Protein AF-A0A538Q0G3-F1 (afdb_monomer_lite)

Structure (mmCIF, N/CA/C/O backbone):
data_AF-A0A538Q0G3-F1
#
_entry.id   AF-A0A538Q0G3-F1
#
loop_
_atom_site.group_PDB
_atom_site.id
_atom_site.type_symbol
_atom_site.label_atom_id
_atom_site.label_alt_id
_atom_site.label_comp_id
_atom_site.label_asym_id
_atom_site.label_entity_id
_atom_site.label_seq_id
_atom_site.pdbx_PDB_ins_code
_atom_site.Cartn_x
_atom_site.Cartn_y
_atom_site.Cartn_z
_atom_site.occupancy
_atom_site.B_iso_or_equiv
_atom_site.auth_seq_id
_atom_site.auth_comp_id
_atom_site.auth_asym_id
_atom_site.auth_atom_id
_atom_site.pdbx_PDB_model_num
ATOM 1 N N . MET A 1 1 ? 1.633 -30.350 -18.604 1.00 46.59 1 MET A N 1
ATOM 2 C CA . MET A 1 1 ? 1.346 -29.707 -19.907 1.00 46.59 1 MET A CA 1
ATOM 3 C C . MET A 1 1 ? 1.277 -28.195 -19.711 1.00 46.59 1 MET A C 1
ATOM 5 O O . MET A 1 1 ? 0.205 -27.619 -19.780 1.00 46.59 1 MET A O 1
ATOM 9 N N . ALA A 1 2 ? 2.415 -27.565 -19.409 1.00 52.12 2 ALA A N 1
ATOM 10 C CA . ALA A 1 2 ? 2.520 -26.125 -19.145 1.00 52.12 2 ALA A CA 1
ATOM 11 C C . ALA A 1 2 ? 3.399 -25.405 -20.191 1.00 52.12 2 ALA A C 1
ATOM 13 O O . ALA A 1 2 ? 3.936 -24.345 -19.914 1.00 52.12 2 ALA A O 1
ATOM 14 N N . ASP A 1 3 ? 3.596 -25.982 -21.381 1.00 63.41 3 ASP A N 1
ATOM 15 C CA . ASP A 1 3 ? 4.827 -25.699 -22.139 1.00 63.41 3 ASP A CA 1
ATOM 16 C C . ASP A 1 3 ? 4.673 -24.821 -23.388 1.00 63.41 3 ASP A C 1
ATOM 18 O O . ASP A 1 3 ? 5.642 -24.201 -23.807 1.00 63.41 3 ASP A O 1
ATOM 22 N N . PHE A 1 4 ? 3.489 -24.723 -24.003 1.00 71.06 4 PHE A N 1
ATOM 23 C CA . PHE A 1 4 ? 3.366 -24.010 -25.287 1.00 71.06 4 PHE A CA 1
ATOM 24 C C . PHE A 1 4 ? 2.823 -22.587 -25.141 1.00 71.06 4 PHE A C 1
ATOM 26 O O . PHE A 1 4 ? 3.387 -21.648 -25.698 1.00 71.06 4 PHE A O 1
ATOM 33 N N . THR A 1 5 ? 1.769 -22.405 -24.343 1.00 69.81 5 THR A N 1
ATOM 34 C CA . THR A 1 5 ? 1.175 -21.083 -24.090 1.00 69.81 5 THR A CA 1
ATOM 35 C C . THR A 1 5 ? 2.155 -20.162 -23.364 1.00 69.81 5 THR A C 1
ATOM 37 O O . THR A 1 5 ? 2.348 -19.025 -23.781 1.00 69.81 5 THR A O 1
ATOM 40 N N . ASP A 1 6 ? 2.865 -20.682 -22.360 1.00 72.00 6 ASP A N 1
ATOM 41 C CA . ASP A 1 6 ? 3.880 -19.934 -21.609 1.00 72.00 6 ASP A CA 1
ATOM 42 C C . ASP A 1 6 ? 5.093 -19.576 -22.501 1.00 72.00 6 ASP A C 1
ATOM 44 O O . ASP A 1 6 ? 5.616 -18.463 -22.455 1.00 72.00 6 ASP A O 1
ATOM 48 N N . LEU A 1 7 ? 5.500 -20.461 -23.422 1.00 72.06 7 LEU A N 1
ATOM 49 C CA . LEU A 1 7 ? 6.545 -20.152 -24.408 1.00 72.06 7 LEU A CA 1
ATOM 50 C C . LEU A 1 7 ? 6.114 -19.032 -25.372 1.00 72.06 7 LEU A C 1
ATOM 52 O O . LEU A 1 7 ? 6.903 -18.128 -25.651 1.00 72.06 7 LEU A O 1
ATOM 56 N N . ILE A 1 8 ? 4.869 -19.074 -25.856 1.00 75.06 8 ILE A N 1
ATOM 57 C CA . ILE A 1 8 ? 4.294 -18.048 -26.738 1.00 75.06 8 ILE A CA 1
ATOM 58 C C . ILE A 1 8 ? 4.212 -16.702 -26.012 1.00 75.06 8 ILE A C 1
ATOM 60 O O . ILE A 1 8 ? 4.634 -15.688 -26.566 1.00 75.06 8 ILE A O 1
ATOM 64 N N . GLU A 1 9 ? 3.735 -16.674 -24.769 1.00 70.44 9 GLU A N 1
ATOM 65 C CA . GLU A 1 9 ? 3.668 -15.453 -23.961 1.00 70.44 9 GLU A CA 1
ATOM 66 C C . GLU A 1 9 ? 5.058 -14.877 -23.681 1.00 70.44 9 GLU A C 1
ATOM 68 O O . GLU A 1 9 ? 5.277 -13.675 -23.840 1.00 70.44 9 GLU A O 1
ATOM 73 N N . ARG A 1 10 ? 6.041 -15.724 -23.347 1.00 70.50 10 ARG A N 1
ATOM 74 C CA . ARG A 1 10 ? 7.439 -15.295 -23.183 1.00 70.50 10 ARG A CA 1
ATOM 75 C C . ARG A 1 10 ? 8.027 -14.764 -24.486 1.00 70.50 10 ARG A C 1
ATOM 77 O O . ARG A 1 10 ? 8.748 -13.767 -24.444 1.00 70.50 10 ARG A O 1
ATOM 84 N N . PHE A 1 11 ? 7.733 -15.396 -25.622 1.00 74.62 11 PHE A N 1
ATOM 85 C CA . PHE A 1 11 ? 8.186 -14.941 -26.935 1.00 74.62 11 PHE A CA 1
ATOM 86 C C . PHE A 1 11 ? 7.570 -13.588 -27.293 1.00 74.62 11 PHE A C 1
ATOM 88 O O . PHE A 1 11 ? 8.306 -12.681 -27.667 1.00 74.62 11 PHE A O 1
ATOM 95 N N . TRP A 1 12 ? 6.262 -13.399 -27.106 1.00 72.88 12 TRP A N 1
ATOM 96 C CA . TRP A 1 12 ? 5.591 -12.119 -27.354 1.00 72.88 12 TRP A CA 1
ATOM 97 C C . TRP A 1 12 ? 6.011 -11.018 -26.377 1.00 72.88 12 TRP A C 1
ATOM 99 O O . TRP A 1 12 ? 6.174 -9.868 -26.782 1.00 72.88 12 TRP A O 1
ATOM 109 N N . ASP A 1 13 ? 6.252 -11.337 -25.107 1.00 69.69 13 ASP A N 1
ATOM 110 C CA . ASP A 1 13 ? 6.767 -10.379 -24.122 1.00 69.69 13 ASP A CA 1
ATOM 111 C C . ASP A 1 13 ? 8.229 -10.001 -24.432 1.00 69.69 13 ASP A C 1
ATOM 113 O O . ASP A 1 13 ? 8.619 -8.836 -24.327 1.00 69.69 13 ASP A O 1
ATOM 117 N N . ALA A 1 14 ? 9.046 -10.952 -24.896 1.00 70.56 14 ALA A N 1
ATOM 118 C CA . ALA A 1 14 ? 10.395 -10.668 -25.379 1.00 70.56 14 ALA A CA 1
ATOM 119 C C . ALA A 1 14 ? 10.362 -9.830 -26.663 1.00 70.56 14 ALA A C 1
ATOM 121 O O . ALA A 1 14 ? 11.040 -8.805 -26.740 1.00 70.56 14 ALA A O 1
ATOM 122 N N . LEU A 1 15 ? 9.539 -10.213 -27.638 1.00 70.62 15 LEU A N 1
ATOM 123 C CA . LEU A 1 15 ? 9.413 -9.530 -28.917 1.00 70.62 15 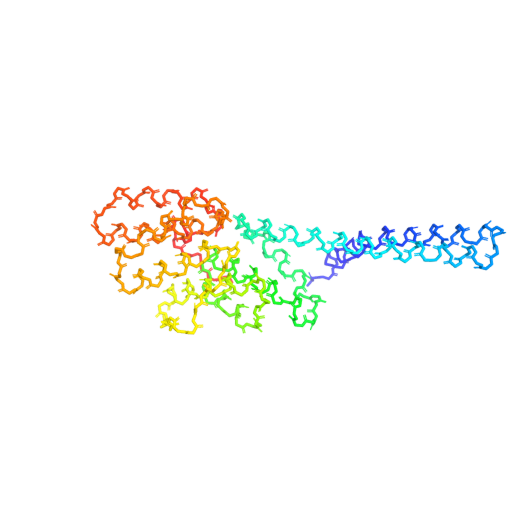LEU A CA 1
ATOM 124 C C . LEU A 1 15 ? 8.860 -8.118 -28.728 1.00 70.62 15 LEU A C 1
ATOM 126 O O . LEU A 1 15 ? 9.455 -7.179 -29.227 1.00 70.62 15 LEU A O 1
ATOM 130 N N . SER A 1 16 ? 7.803 -7.913 -27.943 1.00 71.12 16 SER A N 1
ATOM 131 C CA . SER A 1 16 ? 7.269 -6.568 -27.670 1.00 71.12 16 SER A CA 1
ATOM 132 C C . SER A 1 16 ? 8.271 -5.674 -26.929 1.00 71.12 16 SER A C 1
ATOM 134 O O . SER A 1 16 ? 8.331 -4.466 -27.167 1.00 71.12 16 SER A O 1
ATOM 136 N N . ARG A 1 17 ? 9.110 -6.253 -26.061 1.00 73.75 17 ARG A N 1
ATOM 137 C CA . ARG A 1 17 ? 10.142 -5.519 -25.315 1.00 73.75 17 ARG A CA 1
ATOM 138 C C . ARG A 1 17 ? 11.355 -5.157 -26.171 1.00 73.75 17 ARG A C 1
ATOM 140 O O . ARG A 1 17 ? 11.962 -4.113 -25.923 1.00 73.75 17 ARG A O 1
ATOM 147 N N . TRP A 1 18 ? 11.697 -5.998 -27.145 1.00 79.56 18 TRP A N 1
ATOM 148 C CA . TRP A 1 18 ? 12.899 -5.862 -27.969 1.00 79.56 18 TRP A CA 1
ATOM 149 C C . TRP A 1 18 ? 12.642 -5.386 -29.396 1.00 79.56 18 TRP A C 1
ATOM 151 O O . TRP A 1 18 ? 13.576 -4.888 -30.011 1.00 79.56 18 TRP A O 1
ATOM 161 N N . ALA A 1 19 ? 11.414 -5.445 -29.907 1.00 80.88 19 ALA A N 1
ATOM 162 C CA . ALA A 1 19 ? 11.093 -5.066 -31.281 1.00 80.88 19 ALA A CA 1
ATOM 163 C C . ALA A 1 19 ? 11.512 -3.626 -31.579 1.00 80.88 19 ALA A C 1
ATOM 165 O O . ALA A 1 19 ? 12.202 -3.391 -32.562 1.00 80.88 19 ALA A O 1
ATOM 166 N N . VAL A 1 20 ? 11.176 -2.675 -30.701 1.00 80.25 20 VAL A N 1
ATOM 167 C CA . VAL A 1 20 ? 11.564 -1.266 -30.879 1.00 80.25 20 VAL A CA 1
ATOM 168 C C . VAL A 1 20 ? 13.093 -1.085 -30.835 1.00 80.25 20 VAL A C 1
ATOM 170 O O . VAL A 1 20 ? 13.633 -0.562 -31.809 1.00 80.25 20 VAL A O 1
ATOM 173 N N . PRO A 1 21 ? 13.828 -1.559 -29.802 1.00 82.81 21 PRO A N 1
ATOM 174 C CA . PRO A 1 21 ? 15.293 -1.548 -29.799 1.00 82.81 21 PRO A CA 1
ATOM 175 C C . PRO A 1 21 ? 15.932 -2.178 -31.036 1.00 82.81 21 PRO A C 1
ATOM 177 O O . PRO A 1 21 ? 16.859 -1.610 -31.608 1.00 82.81 21 PRO A O 1
ATOM 180 N N . VAL A 1 22 ? 15.438 -3.344 -31.455 1.00 84.88 22 VAL A N 1
ATOM 181 C CA . VAL A 1 22 ? 15.988 -4.106 -32.578 1.00 84.88 22 VAL A CA 1
ATOM 182 C C . VAL A 1 22 ? 15.735 -3.364 -33.883 1.00 84.88 22 VAL A C 1
ATOM 184 O O . VAL A 1 22 ? 16.677 -3.154 -34.639 1.00 84.88 22 VAL A O 1
ATOM 187 N N . MET A 1 23 ? 14.511 -2.885 -34.119 1.00 86.19 23 MET A N 1
ATOM 188 C CA . MET A 1 23 ? 14.182 -2.090 -35.304 1.00 86.19 23 MET A CA 1
ATOM 189 C C . MET A 1 23 ? 15.005 -0.801 -35.369 1.00 86.19 23 MET A C 1
ATOM 191 O O . MET A 1 23 ? 15.552 -0.490 -36.423 1.00 86.19 23 MET A O 1
ATOM 195 N N . MET A 1 24 ? 15.162 -0.076 -34.255 1.00 85.19 24 MET A N 1
ATOM 196 C CA . MET A 1 24 ? 16.007 1.125 -34.224 1.00 85.19 24 MET A CA 1
ATOM 197 C C . MET A 1 24 ? 17.484 0.800 -34.457 1.00 85.19 24 MET A C 1
ATOM 199 O O . MET A 1 24 ? 18.149 1.510 -35.206 1.00 85.19 24 MET A O 1
ATOM 203 N N . THR A 1 25 ? 17.995 -0.282 -33.866 1.00 85.38 25 THR A N 1
ATOM 204 C CA . THR A 1 25 ? 19.381 -0.730 -34.079 1.00 85.38 25 THR A CA 1
ATOM 205 C C . THR A 1 25 ? 19.619 -1.087 -35.543 1.00 85.38 25 THR A C 1
ATOM 207 O O . THR A 1 25 ? 20.608 -0.646 -36.122 1.00 85.38 25 THR A O 1
ATOM 210 N N . LEU A 1 26 ? 18.693 -1.824 -36.164 1.00 86.88 26 LEU A N 1
ATOM 211 C CA . LEU A 1 26 ? 18.754 -2.174 -37.583 1.00 86.88 26 LEU A CA 1
ATOM 212 C C . LEU A 1 26 ? 18.676 -0.931 -38.475 1.00 86.88 26 LEU A C 1
ATOM 214 O O . LEU A 1 26 ? 19.447 -0.825 -39.424 1.00 86.88 26 LEU A O 1
ATOM 218 N N . ALA A 1 27 ? 17.812 0.032 -38.149 1.00 86.12 27 ALA A N 1
ATOM 219 C CA . ALA A 1 27 ? 17.708 1.291 -38.882 1.00 86.12 27 ALA A CA 1
ATOM 220 C C . ALA A 1 27 ? 19.005 2.116 -38.802 1.00 86.12 27 ALA A C 1
ATOM 222 O O . ALA A 1 27 ? 19.487 2.597 -39.825 1.00 86.12 27 ALA A O 1
ATOM 223 N N . TYR A 1 28 ? 19.610 2.236 -37.614 1.00 82.50 28 TYR A N 1
ATOM 224 C CA . TYR A 1 28 ? 20.897 2.920 -37.438 1.00 82.50 28 TYR A CA 1
ATOM 225 C C . TYR A 1 28 ? 22.047 2.182 -38.130 1.00 82.50 28 TYR A C 1
ATOM 227 O O . TYR A 1 28 ? 22.909 2.825 -38.725 1.00 82.50 28 TYR A O 1
ATOM 235 N N . ALA A 1 29 ? 22.058 0.847 -38.090 1.00 84.44 29 ALA A N 1
ATOM 236 C CA . ALA A 1 29 ? 23.042 0.041 -38.806 1.00 84.44 29 ALA A CA 1
ATOM 237 C C . ALA A 1 29 ? 22.913 0.228 -40.323 1.00 84.44 29 ALA A C 1
ATOM 239 O O . ALA A 1 29 ? 23.917 0.441 -41.000 1.00 84.44 29 ALA A O 1
ATOM 240 N N . PHE A 1 30 ? 21.685 0.218 -40.846 1.00 87.69 30 PHE A N 1
ATOM 241 C CA . PHE A 1 30 ? 21.414 0.471 -42.257 1.00 87.69 30 PHE A CA 1
ATOM 242 C C . PHE A 1 30 ? 21.864 1.877 -42.664 1.00 87.69 30 PHE A C 1
ATOM 244 O O . PHE A 1 30 ? 22.634 2.016 -43.609 1.00 87.69 30 PHE A O 1
ATOM 251 N N . LEU A 1 31 ? 21.493 2.900 -41.887 1.00 84.94 31 LEU A N 1
ATOM 252 C CA . LEU A 1 31 ? 21.921 4.283 -42.110 1.00 84.94 31 LEU A CA 1
ATOM 253 C C . LEU A 1 31 ? 23.452 4.414 -42.133 1.00 84.94 31 LEU A C 1
ATOM 255 O O . LEU A 1 31 ? 24.007 5.077 -43.008 1.00 84.94 31 LEU A O 1
ATOM 259 N N . ALA A 1 32 ? 24.146 3.759 -41.199 1.00 83.69 32 ALA A N 1
ATOM 260 C CA . ALA A 1 32 ? 25.603 3.787 -41.118 1.00 83.69 32 ALA A CA 1
ATOM 261 C C . ALA A 1 32 ? 26.283 3.080 -42.304 1.00 83.69 32 ALA A C 1
ATOM 263 O O . ALA A 1 32 ? 27.352 3.523 -42.737 1.00 83.69 32 ALA A O 1
ATOM 264 N N . LEU A 1 33 ? 25.677 2.007 -42.827 1.00 86.81 33 LEU A N 1
ATOM 265 C CA . LEU A 1 33 ? 26.151 1.283 -44.011 1.00 86.81 33 LEU A CA 1
ATOM 266 C C . LEU A 1 33 ? 25.948 2.088 -45.298 1.00 86.81 33 LEU A C 1
ATOM 268 O O . LEU A 1 33 ? 26.825 2.074 -46.155 1.00 86.81 33 LEU A O 1
ATOM 272 N N . THR A 1 34 ? 24.824 2.796 -45.427 1.00 87.44 34 THR A N 1
ATOM 273 C CA . THR A 1 34 ? 24.493 3.564 -46.637 1.00 87.44 34 THR A CA 1
ATOM 274 C C . THR A 1 34 ? 25.071 4.976 -46.647 1.00 87.44 34 THR A C 1
ATOM 276 O O . THR A 1 34 ? 25.081 5.617 -47.692 1.00 87.44 34 THR A O 1
ATOM 279 N N . SER A 1 35 ? 25.518 5.504 -45.504 1.00 82.44 35 SER A N 1
ATOM 280 C CA . SER A 1 35 ? 26.085 6.854 -45.454 1.00 82.44 35 SER A CA 1
ATOM 281 C C . SER A 1 35 ? 27.548 6.875 -45.908 1.00 82.44 35 SER A C 1
ATOM 283 O O . SER A 1 35 ? 28.389 6.146 -45.374 1.00 82.44 35 SER A O 1
ATOM 285 N N . GLU A 1 36 ? 27.885 7.806 -46.798 1.00 87.38 36 GLU A N 1
ATOM 286 C CA . GLU A 1 36 ? 29.270 8.146 -47.165 1.00 87.38 36 GLU A CA 1
ATOM 287 C C . GLU A 1 36 ? 29.954 9.016 -46.090 1.00 87.38 36 GLU A C 1
ATOM 289 O O . GLU A 1 36 ? 30.752 9.904 -46.380 1.00 87.38 36 GLU A O 1
ATOM 294 N N . THR A 1 37 ? 29.613 8.816 -44.814 1.00 77.56 37 THR A N 1
ATOM 295 C CA . THR A 1 37 ? 30.213 9.593 -43.728 1.00 77.56 37 THR A CA 1
ATOM 296 C C . THR A 1 37 ? 31.556 9.013 -43.294 1.00 77.56 37 THR A C 1
ATOM 298 O O . THR A 1 37 ? 31.743 7.796 -43.190 1.00 77.56 37 THR A O 1
ATOM 301 N N . ASN A 1 38 ? 32.492 9.911 -42.978 1.00 89.12 38 ASN A N 1
ATOM 302 C CA . ASN A 1 38 ? 33.780 9.567 -42.376 1.00 89.12 38 ASN A CA 1
ATOM 303 C C . ASN A 1 38 ? 33.593 8.860 -41.022 1.00 89.12 38 ASN A C 1
ATOM 305 O O . ASN A 1 38 ? 32.544 8.965 -40.381 1.00 89.12 38 ASN A O 1
ATOM 309 N N . THR A 1 39 ? 34.645 8.203 -40.528 1.00 86.31 39 THR A N 1
ATOM 310 C CA . THR A 1 39 ? 34.646 7.458 -39.253 1.00 86.31 39 THR A CA 1
ATOM 311 C C . THR A 1 39 ? 34.100 8.276 -38.076 1.00 86.31 39 THR A C 1
ATOM 313 O O . THR A 1 39 ? 33.343 7.752 -37.260 1.00 86.31 39 THR A O 1
ATOM 316 N N . THR A 1 40 ? 34.396 9.578 -38.022 1.00 87.25 40 THR A N 1
ATOM 317 C CA . THR A 1 40 ? 33.860 10.497 -37.005 1.00 87.25 40 THR A CA 1
ATOM 318 C C . THR A 1 40 ? 32.335 10.646 -37.083 1.00 87.25 40 THR A C 1
ATOM 320 O O . THR A 1 40 ? 31.672 10.688 -36.051 1.00 87.25 40 THR A O 1
ATOM 323 N N . GLY A 1 41 ? 31.752 10.677 -38.287 1.00 81.69 41 GLY A N 1
ATOM 324 C CA . GLY A 1 41 ? 30.298 10.724 -38.480 1.00 81.69 41 GLY A CA 1
ATOM 325 C C . GLY A 1 41 ? 29.614 9.441 -38.005 1.00 81.69 41 GLY A C 1
ATOM 326 O O . GLY A 1 41 ? 28.632 9.499 -37.266 1.00 81.69 41 GLY A O 1
ATOM 327 N N . LYS A 1 42 ? 30.200 8.279 -38.320 1.00 83.81 42 LYS A N 1
ATOM 328 C CA . LYS A 1 42 ? 29.725 6.975 -37.825 1.00 83.81 42 LYS A CA 1
ATOM 329 C C . LYS A 1 42 ? 29.811 6.866 -36.298 1.00 83.81 42 LYS A C 1
ATOM 331 O O . LYS A 1 42 ? 28.899 6.324 -35.676 1.00 83.81 42 LYS A O 1
ATOM 336 N N . ALA A 1 43 ? 30.853 7.430 -35.681 1.00 85.88 43 ALA A N 1
ATOM 337 C CA . ALA A 1 43 ? 30.978 7.485 -34.224 1.00 85.88 43 ALA A CA 1
ATOM 338 C C . ALA A 1 43 ? 29.849 8.308 -33.573 1.00 85.88 43 ALA A C 1
ATOM 340 O O . ALA A 1 43 ? 29.254 7.862 -32.592 1.00 85.88 43 ALA A O 1
ATOM 341 N N . TRP A 1 44 ? 29.487 9.460 -34.149 1.00 88.62 44 TRP A N 1
ATOM 342 C CA . TRP A 1 44 ? 28.347 10.254 -33.674 1.00 88.62 44 TRP A CA 1
ATOM 343 C C . TRP A 1 44 ? 27.002 9.537 -33.853 1.00 88.62 44 TRP A C 1
ATOM 345 O O . TRP A 1 44 ? 26.160 9.597 -32.957 1.00 88.62 44 TRP A O 1
ATOM 355 N N . MET A 1 45 ? 26.809 8.799 -34.953 1.00 86.94 45 MET A N 1
ATOM 356 C CA . MET A 1 45 ? 25.613 7.965 -35.142 1.00 86.94 45 MET A CA 1
ATOM 357 C C . MET A 1 45 ? 25.509 6.870 -34.071 1.00 86.94 45 MET A C 1
ATOM 359 O O . MET A 1 45 ? 24.441 6.681 -33.488 1.00 86.94 45 MET A O 1
ATOM 363 N N . ALA A 1 46 ? 26.617 6.189 -33.762 1.00 85.25 46 ALA A N 1
ATOM 364 C CA . ALA A 1 46 ? 26.660 5.177 -32.709 1.00 85.25 46 ALA A CA 1
ATOM 365 C C . ALA A 1 46 ? 26.375 5.776 -31.321 1.00 85.25 46 ALA A C 1
ATOM 367 O O . ALA A 1 46 ? 25.590 5.213 -30.557 1.00 85.25 46 ALA A O 1
ATOM 368 N N . ALA A 1 47 ? 26.946 6.945 -31.010 1.00 88.75 47 ALA A N 1
ATOM 369 C CA . ALA A 1 47 ? 26.653 7.665 -29.771 1.00 88.75 47 ALA A CA 1
ATOM 370 C C . ALA A 1 47 ? 25.160 8.031 -29.660 1.00 88.75 47 ALA A C 1
ATOM 372 O O . ALA A 1 47 ? 24.557 7.847 -28.601 1.00 88.75 47 ALA A O 1
ATOM 373 N N . GLY A 1 48 ? 24.542 8.471 -30.762 1.00 87.88 48 GLY A N 1
ATOM 374 C CA . GLY A 1 48 ? 23.102 8.726 -30.839 1.00 87.88 48 GLY A CA 1
ATOM 375 C C . GLY A 1 48 ? 22.258 7.479 -30.562 1.00 87.88 48 GLY A C 1
ATOM 376 O O . GLY A 1 48 ? 21.322 7.542 -29.766 1.00 87.88 48 GLY A O 1
ATOM 377 N N . LEU A 1 49 ? 22.621 6.327 -31.140 1.00 87.00 49 LEU A N 1
ATOM 378 C CA . LEU A 1 49 ? 21.940 5.055 -30.874 1.00 87.00 49 LEU A CA 1
ATOM 379 C C . LEU A 1 49 ? 22.032 4.660 -29.394 1.00 87.00 49 LEU A C 1
ATOM 381 O O . LEU A 1 49 ? 21.022 4.295 -28.791 1.00 87.00 49 LEU A O 1
ATOM 385 N N . VAL A 1 50 ? 23.220 4.763 -28.788 1.00 87.88 50 VAL A N 1
ATOM 386 C CA . VAL A 1 50 ? 23.413 4.469 -27.358 1.00 87.88 50 VAL A CA 1
ATOM 387 C C . VAL A 1 50 ? 22.540 5.380 -26.497 1.00 87.88 50 VAL A C 1
ATOM 389 O O . VAL A 1 50 ? 21.864 4.892 -25.590 1.00 87.88 50 VAL A O 1
ATOM 392 N N . LEU A 1 51 ? 22.492 6.680 -26.800 1.00 90.00 51 LEU A N 1
ATOM 393 C CA . LEU A 1 51 ? 21.648 7.636 -26.084 1.00 90.00 51 LEU A CA 1
ATOM 394 C C . LEU A 1 51 ? 20.164 7.257 -26.171 1.00 90.00 51 LEU A C 1
ATOM 396 O O . LEU A 1 51 ? 19.497 7.156 -25.140 1.00 90.00 51 LEU A O 1
ATOM 400 N N . VAL A 1 52 ? 19.654 6.997 -27.378 1.00 87.88 52 VAL A N 1
ATOM 401 C CA . VAL A 1 52 ? 18.259 6.576 -27.591 1.00 87.88 52 VAL A CA 1
ATOM 402 C C . VAL A 1 52 ? 17.961 5.289 -26.826 1.00 87.88 52 VAL A C 1
ATOM 404 O O . VAL A 1 52 ? 16.902 5.168 -26.207 1.00 87.88 52 VAL A O 1
ATOM 407 N N . MET A 1 53 ? 18.908 4.350 -26.790 1.00 87.12 53 MET A N 1
ATOM 408 C CA . MET A 1 53 ? 18.730 3.107 -26.050 1.00 87.12 53 MET A CA 1
ATOM 409 C C . MET A 1 53 ? 18.658 3.311 -24.544 1.00 87.12 53 MET A C 1
ATOM 411 O O . MET A 1 53 ? 17.754 2.775 -23.899 1.00 87.12 53 MET A O 1
ATOM 415 N N . VAL A 1 54 ? 19.538 4.139 -23.984 1.00 86.81 54 VAL A N 1
ATOM 416 C CA . VAL A 1 54 ? 19.481 4.518 -22.567 1.00 86.81 54 VAL A CA 1
ATOM 417 C C . VAL A 1 54 ? 18.143 5.182 -22.235 1.00 86.81 54 VAL A C 1
ATOM 419 O O . VAL A 1 54 ? 17.509 4.812 -21.242 1.00 86.81 54 VAL A O 1
ATOM 422 N N . VAL A 1 55 ? 17.673 6.109 -23.074 1.00 88.06 55 VAL A N 1
ATOM 423 C CA . VAL A 1 55 ? 16.380 6.788 -22.891 1.00 88.06 55 VAL A CA 1
ATOM 424 C C . VAL A 1 55 ? 15.221 5.789 -22.935 1.00 88.06 55 VAL A C 1
ATOM 426 O O . VAL A 1 55 ? 14.383 5.801 -22.034 1.00 88.06 55 VAL A O 1
ATOM 429 N N . TRP A 1 56 ? 15.196 4.875 -23.909 1.00 86.25 56 TRP A N 1
ATOM 430 C CA . TRP A 1 56 ? 14.153 3.850 -24.035 1.00 86.25 56 TRP A CA 1
ATOM 431 C C . TRP A 1 56 ? 14.058 2.952 -22.796 1.00 86.25 56 TRP A C 1
ATOM 433 O O . TRP A 1 56 ? 12.978 2.770 -22.224 1.00 86.25 56 TRP A O 1
ATOM 443 N N . PHE A 1 57 ? 15.190 2.408 -22.339 1.00 82.88 57 PHE A N 1
ATOM 444 C CA . PHE A 1 57 ? 15.207 1.547 -21.156 1.00 82.88 57 PHE A CA 1
ATOM 445 C C . PHE A 1 57 ? 14.837 2.310 -19.882 1.00 82.88 57 PHE A C 1
ATOM 447 O O . PHE A 1 57 ? 14.131 1.764 -19.030 1.00 82.88 57 PHE A O 1
ATOM 454 N N . THR A 1 58 ? 15.254 3.573 -19.770 1.00 82.75 58 THR A N 1
ATOM 455 C CA . THR A 1 58 ? 14.874 4.446 -18.653 1.00 82.75 58 THR A CA 1
ATOM 456 C C . THR A 1 58 ? 13.371 4.698 -18.652 1.00 82.75 58 THR A C 1
ATOM 458 O O . THR A 1 58 ? 12.718 4.473 -17.636 1.00 82.75 58 THR A O 1
ATOM 461 N N . PHE A 1 59 ? 12.792 5.069 -19.797 1.00 83.75 59 PHE A N 1
ATOM 462 C CA . PHE A 1 59 ? 11.352 5.267 -19.949 1.00 83.75 59 PHE A CA 1
ATOM 463 C C . PHE A 1 59 ? 10.566 4.015 -19.546 1.00 83.75 59 PHE A C 1
ATOM 465 O O . PHE A 1 59 ? 9.641 4.090 -18.739 1.00 83.75 59 PHE A O 1
ATOM 472 N N . ARG A 1 60 ? 10.980 2.833 -20.018 1.00 82.06 60 ARG A N 1
ATOM 473 C CA . ARG A 1 60 ? 10.337 1.567 -19.631 1.00 82.06 60 ARG A CA 1
ATOM 474 C C . ARG A 1 60 ? 10.427 1.314 -18.128 1.00 82.06 60 ARG A C 1
ATOM 476 O O . ARG A 1 60 ? 9.411 0.990 -17.515 1.00 82.06 60 ARG A O 1
ATOM 483 N N . ALA A 1 61 ? 11.593 1.517 -17.516 1.00 79.50 61 ALA A N 1
ATOM 484 C CA . ALA A 1 61 ? 11.753 1.375 -16.069 1.00 79.50 61 ALA A CA 1
ATOM 485 C C . ALA A 1 61 ? 10.846 2.340 -15.280 1.00 79.50 61 ALA A C 1
ATOM 487 O O . ALA A 1 61 ? 10.259 1.945 -14.266 1.00 79.50 61 ALA A O 1
ATOM 488 N N . LEU A 1 62 ? 10.683 3.575 -15.766 1.00 83.56 62 LEU A N 1
ATOM 489 C CA . LEU A 1 62 ? 9.776 4.564 -15.186 1.00 83.56 62 LEU A CA 1
ATOM 490 C C . LEU A 1 62 ? 8.311 4.142 -15.330 1.00 83.56 62 LEU A C 1
ATOM 492 O O . LEU A 1 62 ? 7.579 4.214 -14.349 1.00 83.56 62 LEU A O 1
ATOM 496 N N . THR A 1 63 ? 7.892 3.621 -16.490 1.00 85.19 63 THR A N 1
ATOM 497 C CA . THR A 1 63 ? 6.504 3.159 -16.688 1.00 85.19 63 THR A CA 1
ATOM 498 C C . THR A 1 63 ? 6.124 2.020 -15.742 1.00 85.19 63 THR A C 1
ATOM 500 O O . THR A 1 63 ? 5.057 2.061 -15.136 1.00 85.19 63 THR A O 1
ATOM 503 N N . THR A 1 64 ? 7.014 1.044 -15.528 1.00 81.38 64 THR A N 1
ATOM 504 C CA . THR A 1 64 ? 6.780 -0.034 -14.553 1.00 81.38 64 THR A CA 1
ATOM 505 C C . THR A 1 64 ? 6.719 0.506 -13.127 1.00 81.38 64 THR A C 1
ATOM 507 O O . THR A 1 64 ? 5.867 0.088 -12.349 1.00 81.38 64 THR A O 1
ATOM 510 N N . SER A 1 65 ? 7.593 1.455 -12.781 1.00 82.06 65 SER A N 1
ATOM 511 C CA . SER A 1 65 ? 7.598 2.069 -11.447 1.00 82.06 65 SER A CA 1
ATOM 512 C C . SER A 1 65 ? 6.333 2.898 -11.198 1.00 82.06 65 SER A C 1
ATOM 514 O O . SER A 1 65 ? 5.782 2.856 -10.103 1.00 82.06 65 SER A O 1
ATOM 516 N N . ALA A 1 66 ? 5.839 3.606 -12.216 1.00 85.19 66 ALA A N 1
ATOM 517 C CA . ALA A 1 66 ? 4.597 4.370 -12.154 1.00 85.19 66 ALA A CA 1
ATOM 518 C C . ALA A 1 66 ? 3.369 3.457 -12.038 1.00 85.19 66 ALA A C 1
ATOM 520 O O . ALA A 1 66 ? 2.499 3.715 -11.210 1.00 85.19 66 ALA A O 1
ATOM 521 N N . ALA A 1 67 ? 3.325 2.364 -12.809 1.00 86.56 67 ALA A N 1
ATOM 522 C CA . ALA A 1 67 ? 2.272 1.357 -12.702 1.00 86.56 67 ALA A CA 1
ATOM 523 C C . ALA A 1 67 ? 2.239 0.729 -11.301 1.00 86.56 67 ALA A C 1
ATOM 525 O O . ALA A 1 67 ? 1.171 0.623 -10.708 1.00 86.56 67 ALA A O 1
ATOM 526 N N . LEU A 1 68 ? 3.409 0.398 -10.744 1.00 86.81 68 LEU A N 1
ATOM 527 C CA . LEU A 1 68 ? 3.518 -0.123 -9.384 1.00 86.81 68 LEU A CA 1
ATOM 528 C C . LEU A 1 68 ? 3.066 0.902 -8.339 1.00 86.81 68 LEU A C 1
ATOM 530 O O . LEU A 1 68 ? 2.288 0.565 -7.459 1.00 86.81 68 LEU A O 1
ATOM 534 N N . SER A 1 69 ? 3.515 2.154 -8.450 1.00 86.62 69 SER A N 1
ATOM 535 C CA . SER A 1 69 ? 3.107 3.235 -7.543 1.00 86.62 69 SER A CA 1
ATOM 536 C C . SER A 1 69 ? 1.589 3.438 -7.552 1.00 86.62 69 SER A C 1
ATOM 538 O O . SER A 1 69 ? 0.964 3.550 -6.500 1.00 86.62 69 SER A O 1
ATOM 540 N N . ARG A 1 70 ? 0.974 3.403 -8.742 1.00 88.19 70 ARG A N 1
ATOM 541 C CA . ARG A 1 70 ? -0.481 3.471 -8.892 1.00 88.19 70 ARG A CA 1
ATOM 542 C C . ARG A 1 70 ? -1.171 2.271 -8.249 1.00 88.19 70 ARG A C 1
ATOM 544 O O . ARG A 1 70 ? -2.116 2.477 -7.500 1.00 88.19 70 ARG A O 1
ATOM 551 N N . ALA A 1 71 ? -0.698 1.054 -8.510 1.00 90.38 71 ALA A N 1
ATOM 552 C CA . ALA A 1 71 ? -1.269 -0.155 -7.921 1.00 90.38 71 ALA A CA 1
ATOM 553 C C . ALA A 1 71 ? -1.172 -0.138 -6.385 1.00 90.38 71 ALA A C 1
ATOM 555 O O . ALA A 1 71 ? -2.147 -0.448 -5.714 1.00 90.38 71 ALA A O 1
ATOM 556 N N . LEU A 1 72 ? -0.048 0.323 -5.822 1.00 88.06 72 LEU A N 1
ATOM 557 C CA . LEU A 1 72 ? 0.127 0.505 -4.374 1.00 88.06 72 LEU A CA 1
ATOM 558 C C . LEU A 1 72 ? -0.828 1.562 -3.800 1.00 88.06 72 LEU A C 1
ATOM 560 O O . LEU A 1 72 ? -1.373 1.377 -2.718 1.00 88.06 72 LEU A O 1
ATOM 564 N N . SER A 1 73 ? -1.018 2.675 -4.514 1.00 86.62 73 SER A N 1
ATOM 565 C CA . SER A 1 73 ? -1.886 3.774 -4.077 1.00 86.62 73 SER A CA 1
ATOM 566 C C . SER A 1 73 ? -3.369 3.400 -4.116 1.00 86.62 73 SER A C 1
ATOM 568 O O . SER A 1 73 ? -4.110 3.779 -3.209 1.00 86.62 73 SER A O 1
ATOM 570 N N . VAL A 1 74 ? -3.789 2.660 -5.146 1.00 88.50 74 VAL A N 1
ATOM 571 C CA . VAL A 1 74 ? -5.172 2.186 -5.311 1.00 88.50 74 VAL A CA 1
ATOM 572 C C . VAL A 1 74 ? -5.446 0.943 -4.453 1.00 88.50 74 VAL A C 1
ATOM 574 O O . VAL A 1 74 ? -6.566 0.744 -3.998 1.00 88.50 74 VAL A O 1
ATOM 577 N N . GLY A 1 75 ? -4.425 0.129 -4.187 1.00 87.50 75 GLY A N 1
ATOM 578 C CA . GLY A 1 75 ? -4.597 -1.184 -3.570 1.00 87.50 75 GLY A CA 1
ATOM 579 C C . GLY A 1 75 ? -5.103 -2.256 -4.530 1.00 87.50 75 GLY A C 1
ATOM 580 O O . GLY A 1 75 ? -5.710 -3.205 -4.060 1.00 87.50 75 GLY A O 1
ATOM 581 N N . ASP A 1 76 ? -4.865 -2.107 -5.837 1.00 92.06 76 ASP A N 1
ATOM 582 C CA . ASP A 1 76 ? -5.292 -3.070 -6.865 1.00 92.06 76 ASP A CA 1
ATOM 583 C C . ASP A 1 76 ? -4.551 -4.402 -6.669 1.00 92.06 76 ASP A C 1
ATOM 585 O O . ASP A 1 76 ? -3.372 -4.534 -7.024 1.00 92.06 76 ASP A O 1
ATOM 589 N N . ILE A 1 77 ? -5.226 -5.368 -6.040 1.00 90.62 77 ILE A N 1
ATOM 590 C CA . ILE A 1 77 ? -4.609 -6.617 -5.573 1.00 90.62 77 ILE A CA 1
ATOM 591 C C . ILE A 1 77 ? -4.105 -7.433 -6.763 1.00 90.62 77 ILE A C 1
ATOM 593 O O . ILE A 1 77 ? -2.950 -7.873 -6.771 1.00 90.62 77 ILE A O 1
ATOM 597 N N . ALA A 1 78 ? -4.944 -7.591 -7.790 1.00 89.69 78 ALA A N 1
ATOM 598 C CA . ALA A 1 78 ? -4.609 -8.335 -8.996 1.00 89.69 78 ALA A CA 1
ATOM 599 C C . ALA A 1 78 ? -3.383 -7.730 -9.692 1.00 89.69 78 ALA A C 1
ATOM 601 O O . ALA A 1 78 ? -2.432 -8.445 -10.027 1.00 89.69 78 ALA A O 1
ATOM 602 N N . LYS A 1 79 ? -3.349 -6.398 -9.841 1.00 88.12 79 LYS A N 1
ATOM 603 C CA . LYS A 1 79 ? -2.221 -5.724 -10.485 1.00 88.12 79 LYS A CA 1
ATOM 604 C C . LYS A 1 79 ? -0.950 -5.783 -9.651 1.00 88.12 79 LYS A C 1
ATOM 606 O O . LYS A 1 79 ? 0.139 -5.876 -10.220 1.00 88.12 79 LYS A O 1
ATOM 611 N N . LEU A 1 80 ? -1.052 -5.735 -8.322 1.00 89.38 80 LEU A N 1
ATOM 612 C CA . LEU A 1 80 ? 0.102 -5.892 -7.438 1.00 89.38 80 LEU A CA 1
ATOM 613 C C . LEU A 1 80 ? 0.728 -7.283 -7.571 1.00 89.38 80 LEU A C 1
ATOM 615 O O . LEU A 1 80 ? 1.953 -7.359 -7.677 1.00 89.38 80 LEU A O 1
ATOM 619 N N . PHE A 1 81 ? -0.070 -8.353 -7.631 1.00 88.69 81 PHE A N 1
ATOM 620 C CA . PHE A 1 81 ? 0.449 -9.702 -7.884 1.00 88.69 81 PHE A CA 1
ATOM 621 C C . PHE A 1 81 ? 1.076 -9.818 -9.274 1.00 88.69 81 PHE A C 1
ATOM 623 O O . PHE A 1 81 ? 2.238 -10.213 -9.377 1.00 88.69 81 PHE A O 1
ATOM 630 N N . GLU A 1 82 ? 0.380 -9.368 -10.324 1.00 87.44 82 GLU A N 1
ATOM 631 C CA . GLU A 1 82 ? 0.900 -9.370 -11.699 1.00 87.44 82 GLU A CA 1
ATOM 632 C C . GLU A 1 82 ? 2.265 -8.658 -11.783 1.00 87.44 82 GLU A C 1
ATOM 634 O O . GLU A 1 82 ? 3.237 -9.180 -12.338 1.00 87.44 82 GLU A O 1
ATOM 639 N N . LEU A 1 83 ? 2.369 -7.466 -11.182 1.00 83.88 83 LEU A N 1
ATOM 640 C CA . LEU A 1 83 ? 3.589 -6.659 -11.189 1.00 83.88 83 LEU A CA 1
ATOM 641 C C . LEU A 1 83 ? 4.681 -7.194 -10.257 1.00 83.88 83 LEU A C 1
ATOM 643 O O . LEU A 1 83 ? 5.856 -6.900 -10.496 1.00 83.88 83 LEU A O 1
ATOM 647 N N . ALA A 1 84 ? 4.334 -7.927 -9.198 1.00 82.12 84 ALA A N 1
ATOM 648 C CA . ALA A 1 84 ? 5.300 -8.496 -8.266 1.00 82.12 84 ALA A CA 1
ATOM 649 C C . ALA A 1 84 ? 5.894 -9.809 -8.788 1.00 82.12 84 ALA A C 1
ATOM 651 O O . ALA A 1 84 ? 7.112 -9.987 -8.734 1.00 82.12 84 ALA A O 1
ATOM 652 N N . GLU A 1 85 ? 5.080 -10.711 -9.330 1.00 80.88 85 GLU A N 1
ATOM 653 C CA . GLU A 1 85 ? 5.520 -12.049 -9.737 1.00 80.88 85 GLU A CA 1
ATOM 654 C C . GLU A 1 85 ? 6.415 -12.022 -10.978 1.00 80.88 85 GLU A C 1
ATOM 656 O O . GLU A 1 85 ? 7.481 -12.648 -11.002 1.00 80.88 85 GLU A O 1
ATOM 661 N N . GLN A 1 86 ? 6.048 -11.225 -11.986 1.00 69.56 86 GLN A N 1
ATOM 662 C CA . GLN A 1 86 ? 6.748 -11.187 -13.271 1.00 69.56 86 GLN A CA 1
ATOM 663 C C . GLN A 1 86 ? 8.241 -10.800 -13.139 1.00 69.56 86 GLN A C 1
ATOM 665 O O . GLN A 1 86 ? 9.090 -11.390 -13.820 1.00 69.56 86 GLN A O 1
ATOM 670 N N . PRO A 1 87 ? 8.627 -9.836 -12.276 1.00 61.44 87 PRO A N 1
ATOM 671 C CA . PRO A 1 87 ? 10.026 -9.508 -12.019 1.00 61.44 87 PRO A CA 1
ATOM 672 C C . PRO A 1 87 ? 10.684 -10.405 -10.964 1.00 61.44 87 PRO A C 1
ATOM 674 O O . PRO A 1 87 ? 11.897 -10.611 -11.067 1.00 61.44 87 PRO A O 1
ATOM 677 N N . LEU A 1 88 ? 9.934 -10.933 -9.984 1.00 58.88 88 LEU A N 1
ATOM 678 C CA . LEU A 1 88 ? 10.457 -11.853 -8.962 1.00 58.88 88 LEU A CA 1
ATOM 679 C C . LEU A 1 88 ? 10.966 -13.157 -9.586 1.00 58.88 88 LEU A C 1
ATOM 681 O O . LEU A 1 88 ? 12.052 -13.607 -9.230 1.00 58.88 88 LEU A O 1
ATOM 685 N N . ALA A 1 89 ? 10.253 -13.690 -10.580 1.00 55.72 89 ALA A N 1
ATOM 686 C CA . ALA A 1 89 ? 10.662 -14.884 -11.321 1.00 55.72 89 ALA A CA 1
ATOM 687 C C . ALA A 1 89 ? 11.912 -14.670 -12.203 1.00 55.72 89 ALA A C 1
ATOM 689 O O . ALA A 1 89 ? 12.573 -15.627 -12.597 1.00 55.72 89 ALA A O 1
ATOM 690 N N . ARG A 1 90 ? 12.246 -13.416 -12.544 1.00 56.47 90 ARG A N 1
ATOM 691 C CA . ARG A 1 90 ? 13.247 -13.090 -13.580 1.00 56.47 90 ARG A CA 1
ATOM 692 C C . ARG A 1 90 ? 14.505 -12.382 -13.066 1.00 56.47 90 ARG A C 1
ATOM 694 O O . ARG A 1 90 ? 15.479 -12.281 -13.809 1.00 56.47 90 ARG A O 1
ATOM 701 N N . ARG A 1 91 ? 14.516 -11.823 -11.848 1.00 55.94 91 ARG A N 1
ATOM 702 C CA . ARG A 1 91 ? 15.611 -10.951 -11.367 1.00 55.94 91 ARG A CA 1
ATOM 703 C C . ARG A 1 91 ? 16.261 -11.478 -10.087 1.00 55.94 91 ARG A C 1
ATOM 705 O O . ARG A 1 91 ? 15.755 -11.262 -8.995 1.00 55.94 91 ARG A O 1
ATOM 712 N N . GLY A 1 92 ? 17.469 -12.028 -10.219 1.00 53.12 92 GLY A N 1
ATOM 713 C CA . GLY A 1 92 ? 18.277 -12.515 -9.091 1.00 53.12 92 GLY A CA 1
ATOM 714 C C . GLY A 1 92 ? 18.997 -11.445 -8.252 1.00 53.12 92 GLY A C 1
ATOM 715 O O . GLY A 1 92 ? 19.668 -11.794 -7.288 1.00 53.12 92 GLY A O 1
ATOM 716 N N . ARG A 1 93 ? 18.911 -10.142 -8.581 1.00 59.88 93 ARG A N 1
ATOM 717 C CA . ARG A 1 93 ? 19.625 -9.096 -7.814 1.00 59.88 93 ARG A CA 1
ATOM 718 C C . ARG A 1 93 ? 18.798 -8.599 -6.608 1.00 59.88 93 ARG A C 1
ATOM 720 O O . ARG A 1 93 ? 17.746 -7.995 -6.841 1.00 59.88 93 ARG A O 1
ATOM 727 N N . PRO A 1 94 ? 19.302 -8.720 -5.359 1.00 63.69 94 PRO A N 1
ATOM 728 C CA . PRO A 1 94 ? 18.551 -8.440 -4.125 1.00 63.69 94 PRO A CA 1
ATOM 729 C C . PRO A 1 94 ? 17.858 -7.064 -4.030 1.00 63.69 94 PRO A C 1
ATOM 731 O O . PRO A 1 94 ? 16.668 -7.026 -3.720 1.00 63.69 94 PRO A O 1
ATOM 734 N N . PRO A 1 95 ? 18.499 -5.919 -4.358 1.00 64.19 95 PRO A N 1
ATOM 735 C CA . PRO A 1 95 ? 17.891 -4.608 -4.093 1.00 64.19 95 PRO A CA 1
ATOM 736 C C . PRO A 1 95 ? 16.728 -4.278 -5.037 1.00 64.19 95 PRO A C 1
ATOM 738 O O . PRO A 1 95 ? 15.814 -3.542 -4.677 1.00 64.19 95 PRO A O 1
ATOM 741 N N . ARG A 1 96 ? 16.725 -4.840 -6.254 1.00 68.31 96 ARG A N 1
ATOM 742 C CA . ARG A 1 96 ? 15.600 -4.678 -7.189 1.00 68.31 96 ARG A CA 1
ATOM 743 C C . ARG A 1 96 ? 14.426 -5.578 -6.821 1.00 68.31 96 ARG A C 1
ATOM 745 O O . ARG A 1 96 ? 13.309 -5.265 -7.208 1.00 68.31 96 ARG A O 1
ATOM 752 N N . ARG A 1 97 ? 14.687 -6.665 -6.091 1.00 78.88 97 ARG A N 1
ATOM 753 C CA . ARG A 1 97 ? 13.699 -7.640 -5.625 1.00 78.88 97 ARG A CA 1
ATOM 754 C C . ARG A 1 97 ? 12.860 -7.090 -4.471 1.00 78.88 97 ARG A C 1
ATOM 756 O O . ARG A 1 97 ? 11.646 -7.255 -4.469 1.00 78.88 97 ARG A O 1
ATOM 763 N N . ALA A 1 98 ? 13.498 -6.359 -3.558 1.00 84.06 98 ALA A N 1
ATOM 764 C CA . ALA A 1 98 ? 12.882 -5.846 -2.337 1.00 84.06 98 ALA A CA 1
ATOM 765 C C . ALA A 1 98 ? 11.620 -4.990 -2.575 1.00 84.06 98 ALA A C 1
ATOM 767 O O . ALA A 1 98 ? 10.634 -5.146 -1.863 1.00 84.06 98 ALA A O 1
ATOM 768 N N . ARG A 1 99 ? 11.585 -4.145 -3.619 1.00 87.31 99 ARG A N 1
ATOM 769 C CA . ARG A 1 99 ? 10.378 -3.357 -3.956 1.00 87.31 99 ARG A CA 1
ATOM 770 C C . ARG A 1 99 ? 9.171 -4.231 -4.298 1.00 87.31 99 ARG A C 1
ATOM 772 O O . ARG A 1 99 ? 8.061 -3.945 -3.862 1.00 87.31 99 ARG A O 1
ATOM 779 N N . PHE A 1 100 ? 9.397 -5.295 -5.064 1.00 88.00 100 PHE A N 1
ATOM 780 C CA . PHE A 1 100 ? 8.344 -6.232 -5.453 1.00 88.00 100 PHE A CA 1
ATOM 781 C C . PHE A 1 100 ? 7.908 -7.108 -4.278 1.00 88.00 100 PHE A C 1
ATOM 783 O O . PHE A 1 100 ? 6.743 -7.471 -4.205 1.00 88.00 100 PHE A O 1
ATOM 790 N N . LEU A 1 101 ? 8.805 -7.387 -3.329 1.00 90.00 101 LEU A N 1
ATOM 791 C CA . LEU A 1 101 ? 8.460 -8.080 -2.087 1.00 90.00 101 LEU A CA 1
ATOM 792 C C . LEU A 1 101 ? 7.566 -7.231 -1.179 1.00 90.00 101 LEU A C 1
ATOM 794 O O . LEU A 1 101 ? 6.596 -7.755 -0.645 1.00 90.00 101 LEU A O 1
ATOM 798 N N . VAL A 1 102 ? 7.814 -5.919 -1.073 1.00 92.06 102 VAL A N 1
ATOM 799 C CA . VAL A 1 102 ? 6.905 -5.001 -0.359 1.00 92.06 102 VAL A CA 1
ATOM 800 C C . VAL A 1 102 ? 5.535 -4.947 -1.037 1.00 92.06 102 VAL A C 1
ATOM 802 O O . VAL A 1 102 ? 4.516 -5.018 -0.358 1.00 92.06 102 VAL A O 1
ATOM 805 N N . ALA A 1 103 ? 5.499 -4.883 -2.371 1.00 91.81 103 ALA A N 1
ATOM 806 C CA . ALA A 1 103 ? 4.250 -4.914 -3.130 1.00 91.81 103 ALA A CA 1
ATOM 807 C C . ALA A 1 103 ? 3.483 -6.235 -2.956 1.00 91.81 103 ALA A C 1
ATOM 809 O O . ALA A 1 103 ? 2.280 -6.206 -2.718 1.00 91.81 103 ALA A O 1
ATOM 810 N N . ARG A 1 104 ? 4.183 -7.378 -2.999 1.00 92.88 104 ARG A N 1
ATOM 811 C CA . ARG A 1 104 ? 3.614 -8.705 -2.720 1.00 92.88 104 ARG A CA 1
ATOM 812 C C . ARG A 1 104 ? 3.095 -8.795 -1.285 1.00 92.88 104 ARG A C 1
ATOM 814 O O . ARG A 1 104 ? 2.003 -9.298 -1.060 1.00 92.88 104 ARG A O 1
ATOM 821 N N . GLY A 1 105 ? 3.860 -8.282 -0.321 1.00 94.00 105 GLY A N 1
ATOM 822 C CA . GLY A 1 105 ? 3.457 -8.205 1.081 1.00 94.00 105 GLY A CA 1
ATOM 823 C C . GLY A 1 105 ? 2.178 -7.390 1.265 1.00 94.00 105 GLY A C 1
ATOM 824 O O . GLY A 1 105 ? 1.269 -7.840 1.953 1.00 94.00 105 GLY A O 1
ATOM 825 N N . LEU A 1 106 ? 2.065 -6.237 0.594 1.00 94.88 106 LEU A N 1
ATOM 826 C CA . LEU A 1 106 ? 0.829 -5.454 0.587 1.00 94.88 106 LEU A CA 1
ATOM 827 C C . LEU A 1 106 ? -0.326 -6.222 -0.067 1.00 94.88 106 LEU A C 1
ATOM 829 O O . LEU A 1 106 ? -1.412 -6.234 0.493 1.00 94.88 106 LEU A O 1
ATOM 833 N N . ALA A 1 107 ? -0.108 -6.882 -1.206 1.00 94.31 107 ALA A N 1
ATOM 834 C CA . ALA A 1 107 ? -1.152 -7.649 -1.887 1.00 94.31 107 ALA A CA 1
ATOM 835 C C . ALA A 1 107 ? -1.709 -8.779 -1.003 1.00 94.31 107 ALA A C 1
ATOM 837 O O . ALA A 1 107 ? -2.922 -8.878 -0.825 1.00 94.31 107 ALA A O 1
ATOM 838 N N . HIS A 1 108 ? -0.831 -9.570 -0.373 1.00 95.06 108 HIS A N 1
ATOM 839 C CA . HIS A 1 108 ? -1.239 -10.589 0.599 1.00 95.06 108 HIS A CA 1
ATOM 840 C C . HIS A 1 108 ? -1.947 -9.974 1.811 1.00 95.06 108 HIS A C 1
ATOM 842 O O . HIS A 1 108 ? -2.956 -10.515 2.255 1.00 95.06 108 HIS A O 1
ATOM 848 N N . LEU A 1 109 ? -1.464 -8.836 2.334 1.00 95.38 109 LEU A N 1
ATOM 849 C CA . LEU A 1 109 ? -2.137 -8.137 3.431 1.00 95.38 109 LEU A CA 1
ATOM 850 C C . LEU A 1 109 ? -3.558 -7.755 3.023 1.00 95.38 109 LEU A C 1
ATOM 852 O O . LEU A 1 109 ? -4.490 -8.051 3.756 1.00 95.38 109 LEU A O 1
ATOM 856 N N . LEU A 1 110 ? -3.740 -7.119 1.866 1.00 94.56 110 LEU A N 1
ATOM 857 C CA . LEU A 1 110 ? -5.057 -6.682 1.405 1.00 94.56 110 LEU A CA 1
ATOM 858 C C . LEU A 1 110 ? -6.002 -7.868 1.194 1.00 94.56 110 LEU A C 1
ATOM 860 O O . LEU A 1 110 ? -7.163 -7.774 1.565 1.00 94.56 110 LEU A O 1
ATOM 864 N N . ARG A 1 111 ? -5.491 -9.012 0.736 1.00 92.94 111 ARG A N 1
ATOM 865 C CA . ARG A 1 111 ? -6.247 -10.266 0.605 1.00 92.94 111 ARG A CA 1
ATOM 866 C C . ARG A 1 111 ? -6.581 -10.946 1.947 1.00 92.94 111 ARG A C 1
ATOM 868 O O . ARG A 1 111 ? -7.387 -11.869 1.983 1.00 92.94 111 ARG A O 1
ATOM 875 N N . GLY A 1 112 ? -5.990 -10.491 3.054 1.00 92.62 112 GLY A N 1
ATOM 876 C CA . GLY A 1 112 ? -6.167 -11.066 4.396 1.00 92.62 112 GLY A CA 1
ATOM 877 C C . GLY A 1 112 ? -5.205 -12.217 4.718 1.00 92.62 112 GLY A C 1
ATOM 878 O O . GLY A 1 112 ? -5.306 -12.856 5.763 1.00 92.62 112 GLY A O 1
ATOM 879 N N . GLU A 1 113 ? -4.227 -12.481 3.853 1.00 94.81 113 GLU A N 1
ATOM 880 C CA . GLU A 1 113 ? -3.234 -13.550 3.993 1.00 94.81 113 GLU A CA 1
ATOM 881 C C . GLU A 1 113 ? -2.044 -13.079 4.850 1.00 94.81 113 GLU A C 1
ATOM 883 O O . GLU A 1 113 ? -0.895 -13.001 4.405 1.00 94.81 113 GLU A O 1
ATOM 888 N N . HIS A 1 114 ? -2.312 -12.734 6.112 1.00 95.00 114 HIS A N 1
ATOM 889 C CA . HIS A 1 114 ? -1.363 -12.014 6.970 1.00 95.00 114 HIS A CA 1
ATOM 890 C C . HIS A 1 114 ? -0.022 -12.745 7.182 1.00 95.00 114 HIS A C 1
ATOM 892 O O . HIS A 1 114 ? 1.042 -12.124 7.204 1.00 95.00 114 HIS A O 1
ATOM 898 N N . ALA A 1 115 ? -0.033 -14.075 7.303 1.00 94.81 115 ALA A N 1
ATOM 899 C CA . ALA A 1 115 ? 1.199 -14.847 7.467 1.00 94.81 115 ALA A CA 1
ATOM 900 C C . ALA A 1 115 ? 2.082 -14.811 6.204 1.00 94.81 115 ALA A C 1
ATOM 902 O O . ALA A 1 115 ? 3.296 -14.620 6.308 1.00 94.81 115 ALA A O 1
ATOM 903 N N . ALA A 1 116 ? 1.475 -14.939 5.019 1.00 94.00 116 ALA A N 1
ATOM 904 C CA . ALA A 1 116 ? 2.176 -14.857 3.738 1.00 94.00 116 ALA A CA 1
ATOM 905 C C . ALA A 1 116 ? 2.708 -13.440 3.480 1.00 94.00 116 ALA A C 1
ATOM 907 O O . ALA A 1 116 ? 3.840 -13.266 3.022 1.00 94.00 116 ALA A O 1
ATOM 908 N N . ALA A 1 117 ? 1.927 -12.423 3.851 1.00 95.00 117 ALA A N 1
ATOM 909 C CA . ALA A 1 117 ? 2.337 -11.029 3.789 1.00 95.00 117 ALA A CA 1
ATOM 910 C C . ALA A 1 117 ? 3.586 -10.759 4.638 1.00 95.00 117 ALA A C 1
ATOM 912 O O . ALA A 1 117 ? 4.550 -10.174 4.142 1.00 95.00 117 ALA A O 1
ATOM 913 N N . LEU A 1 118 ? 3.603 -11.230 5.891 1.00 95.06 118 LEU A N 1
ATOM 914 C CA . LEU A 1 118 ? 4.749 -11.051 6.783 1.00 95.06 118 LEU A CA 1
ATOM 915 C C . LEU A 1 118 ? 5.986 -11.790 6.255 1.00 95.06 118 LEU A C 1
ATOM 917 O O . LEU A 1 118 ? 7.053 -11.190 6.149 1.00 95.06 118 LEU A O 1
ATOM 921 N N . ALA A 1 119 ? 5.822 -13.043 5.816 1.00 93.94 119 ALA A N 1
ATOM 922 C CA . ALA A 1 119 ? 6.904 -13.817 5.209 1.00 93.94 119 ALA A CA 1
ATOM 923 C C . ALA A 1 119 ? 7.498 -13.119 3.972 1.00 93.94 119 ALA A C 1
ATOM 925 O O . ALA A 1 119 ? 8.714 -13.114 3.781 1.00 93.94 119 ALA A O 1
ATOM 926 N N . ALA A 1 120 ? 6.663 -12.477 3.147 1.00 92.50 120 ALA A N 1
ATOM 927 C CA . ALA A 1 120 ? 7.135 -11.712 1.999 1.00 92.50 120 ALA A CA 1
ATOM 928 C C . ALA A 1 120 ? 7.953 -10.475 2.398 1.00 92.50 120 ALA A C 1
ATOM 930 O O . ALA A 1 120 ? 8.949 -10.179 1.738 1.00 92.50 120 ALA A O 1
ATOM 931 N N . LEU A 1 121 ? 7.564 -9.768 3.464 1.00 92.38 121 LEU A N 1
ATOM 932 C CA . LEU A 1 121 ? 8.312 -8.610 3.964 1.00 92.38 121 LEU A CA 1
ATOM 933 C C . LEU A 1 121 ? 9.646 -9.003 4.611 1.00 92.38 121 LEU A C 1
ATOM 935 O O . LEU A 1 121 ? 10.590 -8.213 4.572 1.00 92.38 121 LEU A O 1
ATOM 939 N N . ASP A 1 122 ? 9.737 -10.202 5.182 1.00 91.69 122 ASP A N 1
ATOM 940 C CA . ASP A 1 122 ? 10.941 -10.704 5.853 1.00 91.69 122 ASP A CA 1
ATOM 941 C C . ASP A 1 122 ? 11.954 -11.348 4.895 1.00 91.69 122 ASP A C 1
ATOM 943 O O . ASP A 1 122 ? 13.123 -11.502 5.242 1.00 91.69 122 ASP A O 1
ATOM 947 N N . GLU A 1 123 ? 11.550 -11.649 3.658 1.00 89.00 123 GLU A N 1
ATOM 948 C CA . GLU A 1 123 ? 12.429 -12.259 2.653 1.00 89.00 123 GLU A CA 1
ATOM 949 C C . GLU A 1 123 ? 13.600 -11.346 2.234 1.00 89.00 123 GLU A C 1
ATOM 951 O O . GLU A 1 123 ? 14.674 -11.832 1.871 1.00 89.00 123 GLU A O 1
ATOM 956 N N . ALA A 1 124 ? 13.426 -10.022 2.271 1.00 82.88 124 ALA A N 1
ATOM 957 C CA . ALA A 1 124 ? 14.511 -9.080 2.011 1.00 82.88 124 ALA A CA 1
ATOM 958 C C . ALA A 1 124 ? 14.298 -7.748 2.741 1.00 82.88 124 ALA A C 1
ATOM 960 O O . ALA A 1 124 ? 13.159 -7.291 2.861 1.00 82.88 124 ALA A O 1
ATOM 961 N N . PRO A 1 125 ? 15.380 -7.058 3.152 1.00 86.00 125 PRO A N 1
ATOM 962 C CA . PRO A 1 125 ? 15.255 -5.721 3.709 1.00 86.00 125 PRO A CA 1
ATOM 963 C C . PRO A 1 125 ? 14.654 -4.771 2.657 1.00 86.00 125 PRO A C 1
ATOM 965 O O . PRO A 1 125 ? 15.113 -4.762 1.505 1.00 86.00 125 PRO A O 1
ATOM 968 N N . PRO A 1 126 ? 13.632 -3.974 3.017 1.00 86.44 126 PRO A N 1
ATOM 969 C CA . PRO A 1 126 ? 13.030 -3.028 2.093 1.00 86.44 126 PRO A CA 1
ATOM 970 C C . PRO A 1 126 ? 14.042 -1.926 1.741 1.00 86.44 126 PRO A C 1
ATOM 972 O O . PRO A 1 126 ? 14.918 -1.591 2.541 1.00 86.44 126 PRO A O 1
ATOM 975 N N . PRO A 1 127 ? 13.957 -1.344 0.537 1.00 86.94 127 PRO A N 1
ATOM 976 C CA . PRO A 1 127 ? 14.820 -0.231 0.182 1.00 86.94 127 PRO A CA 1
ATOM 977 C C . PRO A 1 127 ? 14.437 1.027 0.987 1.00 86.94 127 PRO A C 1
ATOM 979 O O . PRO A 1 127 ? 13.290 1.142 1.429 1.00 86.94 127 PRO A O 1
ATOM 982 N N . PRO A 1 128 ? 15.354 2.003 1.149 1.00 86.94 128 PRO A N 1
ATOM 983 C CA . PRO A 1 128 ? 15.136 3.165 2.018 1.00 86.94 128 PRO A CA 1
ATOM 984 C C . PRO A 1 128 ? 13.869 3.973 1.706 1.00 86.94 128 PRO A C 1
ATOM 986 O O . PRO A 1 128 ? 13.251 4.528 2.607 1.00 86.94 128 PRO A O 1
ATOM 989 N N . ASP A 1 129 ? 13.464 4.029 0.436 1.00 85.88 129 ASP A N 1
ATOM 990 C CA . ASP A 1 129 ? 12.264 4.730 -0.026 1.00 85.88 129 ASP A CA 1
ATOM 991 C C . ASP A 1 129 ? 10.951 4.030 0.356 1.00 85.88 129 ASP A C 1
ATOM 993 O O . ASP A 1 129 ? 9.920 4.691 0.446 1.00 85.88 129 ASP A O 1
ATOM 997 N N . LEU A 1 130 ? 10.982 2.718 0.607 1.00 89.25 130 LEU A N 1
ATOM 998 C CA . LEU A 1 130 ? 9.818 1.924 1.019 1.00 89.25 130 LEU A CA 1
ATOM 999 C C . LEU A 1 130 ? 9.897 1.443 2.470 1.00 89.25 130 LEU A C 1
ATOM 1001 O O . LEU A 1 130 ? 8.968 0.785 2.933 1.00 89.25 130 LEU A O 1
ATOM 1005 N N . GLN A 1 131 ? 10.971 1.770 3.191 1.00 91.12 131 GLN A N 1
ATOM 1006 C CA . GLN A 1 131 ? 11.183 1.347 4.575 1.00 91.12 131 GLN A CA 1
ATOM 1007 C C . GLN A 1 131 ? 9.990 1.713 5.462 1.00 91.12 131 GLN A C 1
ATOM 1009 O O . GLN A 1 131 ? 9.479 0.860 6.178 1.00 91.12 131 GLN A O 1
ATOM 1014 N N . SER A 1 132 ? 9.510 2.958 5.378 1.00 92.12 132 SER A N 1
ATOM 1015 C CA . SER A 1 132 ? 8.377 3.422 6.183 1.00 92.12 132 SER A CA 1
ATOM 1016 C C . SER A 1 132 ? 7.104 2.635 5.894 1.00 92.12 132 SER A C 1
ATOM 1018 O O . SER A 1 132 ? 6.432 2.218 6.828 1.00 92.12 132 SER A O 1
ATOM 1020 N N . LEU A 1 133 ? 6.805 2.385 4.614 1.00 92.88 133 LEU A N 1
ATOM 1021 C CA . LEU A 1 133 ? 5.645 1.590 4.222 1.00 92.88 133 LEU A CA 1
ATOM 1022 C C . LEU A 1 133 ? 5.781 0.167 4.764 1.00 92.88 133 LEU A C 1
ATOM 1024 O O . LEU A 1 133 ? 4.895 -0.297 5.467 1.00 92.88 133 LEU A O 1
ATOM 1028 N N . ALA A 1 134 ? 6.906 -0.498 4.504 1.00 93.69 134 ALA A N 1
ATOM 1029 C CA . ALA A 1 134 ? 7.149 -1.861 4.964 1.00 93.69 134 ALA A CA 1
ATOM 1030 C C . ALA A 1 134 ? 7.039 -1.997 6.493 1.00 93.69 134 ALA A C 1
ATOM 1032 O O . ALA A 1 134 ? 6.449 -2.962 6.970 1.00 93.69 134 ALA A O 1
ATOM 1033 N N . THR A 1 135 ? 7.550 -1.030 7.262 1.00 93.56 135 THR A N 1
ATOM 1034 C CA . THR A 1 135 ? 7.400 -1.009 8.724 1.00 93.56 135 THR A CA 1
ATOM 1035 C C . THR A 1 135 ? 5.938 -0.828 9.142 1.00 93.56 135 THR A C 1
ATOM 1037 O O . THR A 1 135 ? 5.460 -1.591 9.977 1.00 93.56 135 THR A O 1
ATOM 1040 N N . THR A 1 136 ? 5.193 0.107 8.538 1.00 95.38 136 THR A N 1
ATOM 1041 C CA . THR A 1 136 ? 3.755 0.274 8.817 1.00 95.38 136 THR A CA 1
ATOM 1042 C C . THR A 1 136 ? 2.972 -1.007 8.508 1.00 95.38 136 THR A C 1
ATOM 1044 O O . THR A 1 136 ? 2.158 -1.434 9.323 1.00 95.38 136 THR A O 1
ATOM 1047 N N . LEU A 1 137 ? 3.253 -1.672 7.379 1.00 95.50 137 LEU A N 1
ATOM 1048 C CA . LEU A 1 137 ? 2.618 -2.949 7.031 1.00 95.50 137 LEU A CA 1
ATOM 1049 C C . LEU A 1 137 ? 2.977 -4.051 8.033 1.00 95.50 137 LEU A C 1
ATOM 1051 O O . LEU A 1 137 ? 2.095 -4.792 8.453 1.00 95.50 137 LEU A O 1
ATOM 1055 N N . ARG A 1 138 ? 4.240 -4.136 8.473 1.00 95.69 138 ARG A N 1
ATOM 1056 C CA . ARG A 1 138 ? 4.646 -5.071 9.536 1.00 95.69 138 ARG A CA 1
ATOM 1057 C C . ARG A 1 138 ? 3.858 -4.849 10.824 1.00 95.69 138 ARG A C 1
ATOM 1059 O O . ARG A 1 138 ? 3.421 -5.830 11.410 1.00 95.69 138 ARG A O 1
ATOM 1066 N N . ILE A 1 139 ? 3.638 -3.602 11.243 1.00 95.12 139 ILE A N 1
ATOM 1067 C CA . ILE A 1 139 ? 2.834 -3.296 12.438 1.00 95.12 139 ILE A CA 1
ATOM 1068 C C . ILE A 1 139 ? 1.411 -3.842 12.282 1.00 95.12 139 ILE A C 1
ATOM 1070 O O . ILE A 1 139 ? 0.957 -4.574 13.159 1.00 95.12 139 ILE A O 1
ATOM 1074 N N . VAL A 1 140 ? 0.740 -3.553 11.158 1.00 95.75 140 VAL A N 1
ATOM 1075 C CA . VAL A 1 140 ? -0.604 -4.093 10.863 1.00 95.75 140 VAL A CA 1
ATOM 1076 C C . VAL A 1 140 ? -0.595 -5.620 10.959 1.00 95.75 140 VAL A C 1
ATOM 1078 O O . VAL A 1 140 ? -1.410 -6.210 11.659 1.00 95.75 140 VAL A O 1
ATOM 1081 N N . LEU A 1 141 ? 0.371 -6.267 10.306 1.00 95.75 141 LEU A N 1
ATOM 1082 C CA . LEU A 1 141 ? 0.466 -7.724 10.255 1.00 95.75 141 LEU A CA 1
ATOM 1083 C C . LEU A 1 141 ? 0.716 -8.353 11.624 1.00 95.75 141 LEU A C 1
ATOM 1085 O O . LEU A 1 141 ? 0.108 -9.369 11.946 1.00 95.75 141 LEU A O 1
ATOM 1089 N N . LEU A 1 142 ? 1.589 -7.769 12.444 1.00 95.12 142 LEU A N 1
ATOM 1090 C CA . LEU A 1 142 ? 1.838 -8.261 13.797 1.00 95.12 142 LEU A CA 1
ATOM 1091 C C . LEU A 1 142 ? 0.595 -8.110 14.681 1.00 95.12 142 LEU A C 1
ATOM 1093 O O . LEU A 1 142 ? 0.298 -9.017 15.457 1.00 95.12 142 LEU A O 1
ATOM 1097 N N . ILE A 1 143 ? -0.156 -7.015 14.529 1.00 94.25 143 ILE A N 1
ATOM 1098 C CA . ILE A 1 143 ? -1.422 -6.799 15.234 1.00 94.25 143 ILE A CA 1
ATOM 1099 C C . ILE A 1 143 ? -2.461 -7.853 14.833 1.00 94.25 143 ILE A C 1
ATOM 1101 O O . ILE A 1 143 ? -3.018 -8.509 15.716 1.00 94.25 143 ILE A O 1
ATOM 1105 N N . GLU A 1 144 ? -2.688 -8.051 13.531 1.00 94.31 144 GLU A N 1
ATOM 1106 C CA . GLU A 1 144 ? -3.679 -9.018 13.035 1.00 94.31 144 GLU A CA 1
ATOM 1107 C C . GLU A 1 144 ? -3.281 -10.476 13.314 1.00 94.31 144 GLU A C 1
ATOM 1109 O O . GLU A 1 144 ? -4.143 -11.332 13.481 1.00 94.31 144 GLU A O 1
ATOM 1114 N N . LEU A 1 145 ? -1.983 -10.777 13.408 1.00 94.94 145 LEU A N 1
ATOM 1115 C CA . LEU A 1 145 ? -1.483 -12.093 13.823 1.00 94.94 145 LEU A CA 1
ATOM 1116 C C . LEU A 1 145 ? -1.412 -12.259 15.349 1.00 94.94 145 LEU A C 1
ATOM 1118 O O . LEU A 1 145 ? -0.909 -13.279 15.822 1.00 94.94 145 LEU A O 1
ATOM 1122 N N . HIS A 1 146 ? -1.856 -11.260 16.119 1.00 93.94 146 HIS A N 1
ATOM 1123 C CA . HIS A 1 146 ? -1.774 -11.218 17.583 1.00 93.94 146 HIS A CA 1
ATOM 1124 C C . HIS A 1 146 ? -0.364 -11.478 18.138 1.00 93.94 146 HIS A C 1
ATOM 1126 O O . HIS A 1 146 ? -0.193 -12.018 19.232 1.00 93.94 146 HIS A O 1
ATOM 1132 N N . ARG A 1 147 ? 0.663 -11.074 17.390 1.00 93.12 147 ARG A N 1
ATOM 1133 C CA . ARG A 1 147 ? 2.066 -11.169 17.793 1.00 93.12 147 ARG A CA 1
ATOM 1134 C C . ARG A 1 147 ? 2.469 -9.941 18.617 1.00 93.12 147 ARG A C 1
ATOM 1136 O O . ARG A 1 147 ? 1.847 -8.882 18.489 1.00 93.12 147 ARG A O 1
ATOM 1143 N N . PRO A 1 148 ? 3.490 -10.060 19.482 1.00 89.31 148 PRO A N 1
ATOM 1144 C CA . PRO A 1 148 ? 4.035 -8.902 20.176 1.00 89.31 148 PRO A CA 1
ATOM 1145 C C . PRO A 1 148 ? 4.595 -7.894 19.166 1.00 89.31 148 PRO A C 1
ATOM 1147 O O . PRO A 1 148 ? 5.188 -8.272 18.155 1.00 89.31 148 PRO A O 1
ATOM 1150 N N . VAL A 1 149 ? 4.395 -6.611 19.459 1.00 87.00 149 VAL A N 1
ATOM 1151 C CA . VAL A 1 149 ? 4.911 -5.489 18.674 1.00 87.00 149 VAL A CA 1
ATOM 1152 C C . VAL A 1 149 ? 5.839 -4.701 19.586 1.00 87.00 149 VAL A C 1
ATOM 1154 O O . VAL A 1 149 ? 5.363 -4.136 20.568 1.00 87.00 149 VAL A O 1
ATOM 1157 N N . ASP A 1 150 ? 7.139 -4.680 19.292 1.00 83.25 150 ASP A N 1
ATOM 1158 C CA . ASP A 1 150 ? 8.067 -3.795 19.996 1.00 83.25 150 ASP A CA 1
ATOM 1159 C C . ASP A 1 150 ? 8.048 -2.411 19.320 1.00 83.25 150 ASP A C 1
ATOM 1161 O O . ASP A 1 150 ?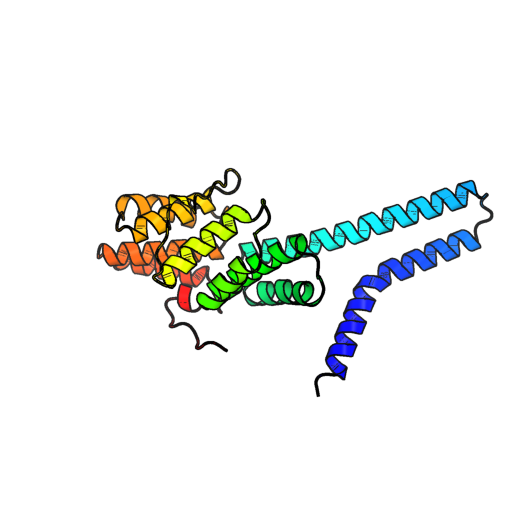 8.448 -2.291 18.156 1.00 83.25 150 ASP A O 1
ATOM 1165 N N . PRO A 1 151 ? 7.571 -1.349 19.998 1.00 73.62 151 PRO A N 1
ATOM 1166 C CA . PRO A 1 151 ? 7.536 -0.006 19.427 1.00 73.62 151 PRO A CA 1
ATOM 1167 C C . PRO A 1 151 ? 8.935 0.554 19.155 1.00 73.62 151 PRO A C 1
ATOM 1169 O O . PRO A 1 151 ? 9.092 1.400 18.273 1.00 73.62 151 PRO A O 1
ATOM 1172 N N . THR A 1 152 ? 9.950 0.119 19.911 1.00 71.81 152 THR A N 1
ATOM 1173 C CA . THR A 1 152 ? 11.310 0.663 19.797 1.00 71.81 152 THR A CA 1
ATOM 1174 C C . THR A 1 152 ? 12.018 0.205 18.526 1.00 71.81 152 THR A C 1
ATOM 1176 O O . THR A 1 152 ? 12.745 0.992 17.916 1.00 71.81 152 THR A O 1
ATOM 1179 N N . ASP A 1 153 ? 11.704 -1.001 18.056 1.00 67.75 153 ASP A N 1
ATOM 1180 C CA . ASP A 1 153 ? 12.236 -1.570 16.815 1.00 67.75 153 ASP A CA 1
ATOM 1181 C C . ASP A 1 153 ? 11.521 -1.057 15.552 1.00 67.75 153 ASP A C 1
ATOM 1183 O O . ASP A 1 153 ? 12.026 -1.198 14.435 1.00 67.75 153 ASP A O 1
ATOM 1187 N N . LEU A 1 154 ? 10.340 -0.444 15.702 1.00 72.00 154 LEU A N 1
ATOM 1188 C CA . LEU A 1 154 ? 9.423 -0.142 14.595 1.00 72.00 154 LEU A CA 1
ATOM 1189 C C . LEU A 1 154 ? 9.126 1.354 14.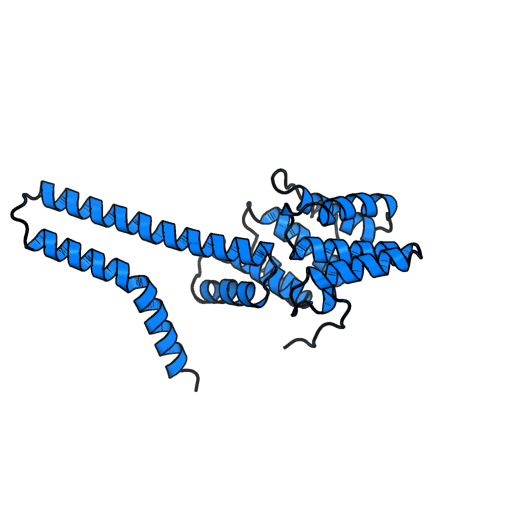427 1.00 72.00 154 LEU A C 1
ATOM 1191 O O . LEU A 1 154 ? 8.072 1.733 13.915 1.00 72.00 154 LEU A O 1
ATOM 1195 N N . ALA A 1 155 ? 10.070 2.224 14.791 1.00 72.75 155 ALA A N 1
ATOM 1196 C CA . ALA A 1 155 ? 9.920 3.664 14.600 1.00 72.75 155 ALA A CA 1
ATOM 1197 C C . ALA A 1 155 ? 9.798 4.040 13.106 1.00 72.75 155 ALA A C 1
ATOM 1199 O O . ALA A 1 155 ? 10.764 3.983 12.336 1.00 72.75 155 ALA A O 1
ATOM 1200 N N . VAL A 1 156 ? 8.613 4.497 12.690 1.00 74.56 156 VAL A N 1
ATOM 1201 C CA . VAL A 1 156 ? 8.357 4.939 11.313 1.00 74.56 156 VAL A CA 1
ATOM 1202 C C . VAL A 1 156 ? 8.762 6.403 11.145 1.00 74.56 156 VAL A C 1
ATOM 1204 O O . VAL A 1 156 ? 8.022 7.325 11.473 1.00 74.56 156 VAL A O 1
ATOM 1207 N N . ARG A 1 157 ? 9.945 6.647 10.569 1.00 77.38 157 ARG A N 1
ATOM 1208 C CA . ARG A 1 157 ? 10.373 7.999 10.167 1.00 77.38 157 ARG A CA 1
ATOM 1209 C C . ARG A 1 157 ? 10.061 8.235 8.695 1.00 77.38 157 ARG A C 1
ATOM 1211 O O . ARG A 1 157 ? 10.806 7.793 7.826 1.00 77.38 157 ARG A O 1
ATOM 1218 N N . ALA A 1 158 ? 8.964 8.939 8.423 1.00 75.06 158 ALA A N 1
ATOM 1219 C CA . ALA A 1 158 ? 8.462 9.175 7.069 1.00 75.06 158 ALA A CA 1
ATOM 1220 C C . ALA A 1 158 ? 8.167 10.667 6.811 1.00 75.06 158 ALA A C 1
ATOM 1222 O O . ALA A 1 158 ? 7.016 11.035 6.587 1.00 75.06 158 ALA A O 1
ATOM 1223 N N . PRO A 1 159 ? 9.175 11.563 6.807 1.00 74.00 159 PRO A N 1
ATOM 1224 C CA . PRO A 1 159 ? 8.936 13.007 6.681 1.00 74.00 159 PRO A CA 1
ATOM 1225 C C . PRO A 1 159 ? 8.215 13.398 5.380 1.00 74.00 159 PRO A C 1
ATOM 1227 O O . PRO A 1 159 ? 7.524 14.408 5.335 1.00 74.00 159 PRO A O 1
ATOM 1230 N N . ARG A 1 160 ? 8.352 12.589 4.321 1.00 82.75 160 ARG A N 1
ATOM 1231 C CA . ARG A 1 160 ? 7.675 12.793 3.028 1.00 82.75 160 ARG A CA 1
ATOM 1232 C C . ARG A 1 160 ? 6.311 12.101 2.919 1.00 82.75 160 ARG A C 1
ATOM 1234 O O . ARG A 1 160 ? 5.605 12.335 1.947 1.00 82.75 160 ARG A O 1
ATOM 1241 N N . ALA A 1 161 ? 5.963 11.255 3.885 1.00 88.44 161 ALA A N 1
ATOM 1242 C CA . ALA A 1 161 ? 4.727 10.480 3.920 1.00 88.44 161 ALA A CA 1
ATOM 1243 C C . ALA A 1 161 ? 4.211 10.387 5.370 1.00 88.44 161 ALA A C 1
ATOM 1245 O O . ALA A 1 161 ? 4.198 9.300 5.952 1.00 88.44 161 ALA A O 1
ATOM 1246 N N . PRO A 1 162 ? 3.827 11.523 5.987 1.00 92.06 162 PRO A N 1
ATOM 1247 C CA . PRO A 1 162 ? 3.471 11.580 7.406 1.00 92.06 162 PRO A CA 1
ATOM 1248 C C . PRO A 1 162 ? 2.278 10.685 7.765 1.00 92.06 162 PRO A C 1
ATOM 1250 O O . PRO A 1 162 ? 2.221 10.177 8.880 1.00 92.06 162 PRO A O 1
ATOM 1253 N N . TRP A 1 163 ? 1.381 10.410 6.811 1.00 94.06 163 TRP A N 1
ATOM 1254 C CA . TRP A 1 163 ? 0.270 9.472 6.987 1.00 94.06 163 TRP A CA 1
ATOM 1255 C C . TRP A 1 163 ? 0.721 8.046 7.331 1.00 94.06 163 TRP A C 1
ATOM 1257 O O . TRP A 1 163 ? -0.002 7.345 8.028 1.00 94.06 163 TRP A O 1
ATOM 1267 N N . LEU A 1 164 ? 1.916 7.608 6.910 1.00 94.88 164 LEU A N 1
ATOM 1268 C CA . LEU A 1 164 ? 2.454 6.295 7.296 1.00 94.88 164 LEU A CA 1
ATOM 1269 C C . LEU A 1 164 ? 2.837 6.248 8.775 1.00 94.88 164 LEU A C 1
ATOM 1271 O O . LEU A 1 164 ? 2.617 5.227 9.426 1.00 94.88 164 LEU A O 1
ATOM 1275 N N . ALA A 1 165 ? 3.393 7.348 9.292 1.00 94.12 165 ALA A N 1
ATOM 1276 C CA . ALA A 1 165 ? 3.717 7.485 10.706 1.00 94.12 165 ALA A CA 1
ATOM 1277 C C . ALA A 1 165 ? 2.436 7.597 11.540 1.00 94.12 165 ALA A C 1
ATOM 1279 O O . ALA A 1 165 ? 2.274 6.845 12.490 1.00 94.12 165 ALA A O 1
ATOM 1280 N N . TRP A 1 166 ? 1.475 8.434 11.127 1.00 96.12 166 TRP A N 1
ATOM 1281 C CA . TRP A 1 166 ? 0.177 8.527 11.807 1.00 96.12 166 TRP A CA 1
ATOM 1282 C C . TRP A 1 166 ? -0.562 7.190 11.836 1.00 96.12 166 TRP A C 1
ATOM 1284 O O . TRP A 1 166 ? -1.113 6.831 12.871 1.00 96.12 166 TRP A O 1
ATOM 1294 N N . LEU A 1 167 ? -0.544 6.432 10.735 1.00 97.19 167 LEU A N 1
ATOM 1295 C CA . LEU A 1 167 ? -1.146 5.103 10.700 1.00 97.19 167 LEU A CA 1
ATOM 1296 C C . LEU A 1 167 ? -0.430 4.157 11.667 1.00 97.19 167 LEU A C 1
ATOM 1298 O O . LEU A 1 167 ? -1.082 3.551 12.506 1.00 97.19 167 LEU A O 1
ATOM 1302 N N . ALA A 1 168 ? 0.899 4.063 11.594 1.00 95.75 168 ALA A N 1
ATOM 1303 C CA . ALA A 1 168 ? 1.684 3.212 12.487 1.00 95.75 168 ALA A CA 1
ATOM 1304 C C . ALA A 1 168 ? 1.454 3.549 13.970 1.00 95.75 168 ALA A C 1
ATOM 1306 O O . ALA A 1 168 ? 1.096 2.669 14.751 1.00 95.75 168 ALA A O 1
ATOM 1307 N N . ASP A 1 169 ? 1.586 4.820 14.343 1.00 95.25 169 ASP A N 1
ATOM 1308 C CA . ASP A 1 169 ? 1.416 5.288 15.719 1.00 95.25 169 ASP A CA 1
ATOM 1309 C C . ASP A 1 169 ? -0.029 5.098 16.203 1.00 95.25 169 ASP A C 1
ATOM 1311 O O . ASP A 1 169 ? -0.253 4.683 17.341 1.00 95.25 169 ASP A O 1
ATOM 1315 N N . GLY A 1 170 ? -1.017 5.340 15.333 1.00 96.44 170 GLY A N 1
ATOM 1316 C CA . GLY A 1 170 ? -2.432 5.128 15.634 1.00 96.44 170 GLY A CA 1
ATOM 1317 C C . GLY A 1 170 ? -2.759 3.658 15.900 1.00 96.44 170 GLY A C 1
ATOM 1318 O O . GLY A 1 170 ? -3.484 3.348 16.843 1.00 96.44 170 GLY A O 1
ATOM 1319 N N . LEU A 1 171 ? -2.173 2.744 15.124 1.00 96.31 171 LEU A N 1
ATOM 1320 C CA . LEU A 1 171 ? -2.317 1.299 15.314 1.00 96.31 171 LEU A CA 1
ATOM 1321 C C . LEU A 1 171 ? -1.649 0.811 16.602 1.00 96.31 171 LEU A C 1
ATOM 1323 O O . LEU A 1 171 ? -2.233 0.012 17.332 1.00 96.31 171 LEU A O 1
ATOM 1327 N N . LEU A 1 172 ? -0.448 1.311 16.906 1.00 95.38 172 LEU A N 1
ATOM 1328 C CA . LEU A 1 172 ? 0.253 1.008 18.156 1.00 95.38 172 LEU A CA 1
ATOM 1329 C C . LEU A 1 172 ? -0.522 1.528 19.374 1.00 95.38 172 LEU A C 1
ATOM 1331 O O . LEU A 1 172 ? -0.641 0.823 20.375 1.00 95.38 172 LEU A O 1
ATOM 1335 N N . ALA A 1 173 ? -1.075 2.741 19.293 1.00 95.25 173 ALA A N 1
ATOM 1336 C CA . ALA A 1 173 ? -1.921 3.305 20.338 1.00 95.25 173 ALA A CA 1
ATOM 1337 C C . ALA A 1 173 ? -3.211 2.491 20.524 1.00 95.25 173 ALA A C 1
ATOM 1339 O O . ALA A 1 173 ? -3.551 2.162 21.658 1.00 95.25 173 ALA A O 1
ATOM 1340 N N . TRP A 1 174 ? -3.877 2.097 19.431 1.00 95.19 174 TRP A N 1
ATOM 1341 C CA . TRP A 1 174 ? -5.061 1.234 19.481 1.00 95.19 174 TRP A CA 1
ATOM 1342 C C . TRP A 1 174 ? -4.747 -0.115 20.131 1.00 95.19 174 TRP A C 1
ATOM 1344 O O . TRP A 1 174 ? -5.471 -0.549 21.019 1.00 95.19 174 TRP A O 1
ATOM 1354 N N . ARG A 1 175 ? -3.633 -0.753 19.745 1.00 94.44 175 ARG A N 1
ATOM 1355 C CA . ARG A 1 175 ? -3.204 -2.048 20.294 1.00 94.44 175 ARG A CA 1
ATOM 1356 C C . ARG A 1 175 ? -2.888 -1.992 21.791 1.00 94.44 175 ARG A C 1
ATOM 1358 O O . ARG A 1 175 ? -2.997 -3.016 22.458 1.00 94.44 175 ARG A O 1
ATOM 1365 N N . ALA A 1 176 ? -2.475 -0.828 22.286 1.00 93.88 176 ALA A N 1
ATOM 1366 C CA . ALA A 1 176 ? -2.178 -0.563 23.691 1.00 93.88 176 ALA A CA 1
ATOM 1367 C C . ALA A 1 176 ? -3.387 -0.014 24.476 1.00 93.88 176 ALA A C 1
ATOM 1369 O O . ALA A 1 176 ? -3.192 0.566 25.542 1.00 93.88 176 ALA A O 1
ATOM 1370 N N . ASP A 1 177 ? -4.604 -0.116 23.927 1.00 94.56 177 ASP A N 1
ATOM 1371 C CA . ASP A 1 177 ? -5.854 0.400 24.504 1.00 94.56 177 ASP A CA 1
ATOM 1372 C C . ASP A 1 177 ? -5.852 1.918 24.794 1.00 94.56 177 ASP A C 1
ATOM 1374 O O . ASP A 1 177 ? -6.684 2.444 25.534 1.00 94.56 177 ASP A O 1
ATOM 1378 N N . ARG A 1 178 ? -4.945 2.673 24.159 1.00 96.25 178 ARG A N 1
ATOM 1379 C CA . ARG A 1 178 ? -4.873 4.141 24.239 1.00 96.25 178 ARG A CA 1
ATOM 1380 C C . ARG A 1 178 ? -5.752 4.772 23.167 1.00 96.25 178 ARG A C 1
ATOM 1382 O O . ARG A 1 178 ? -5.275 5.411 22.228 1.00 96.25 178 ARG A O 1
ATOM 1389 N N . PHE A 1 179 ? -7.060 4.563 23.280 1.00 95.75 179 PHE A N 1
ATOM 1390 C CA . PHE A 1 179 ? -8.014 4.962 22.241 1.00 95.75 179 PHE A CA 1
ATOM 1391 C C . PHE A 1 179 ? -8.049 6.477 21.992 1.00 95.75 179 PHE A C 1
ATOM 1393 O O . PHE A 1 179 ? -8.255 6.909 20.856 1.00 95.75 179 PHE A O 1
ATOM 1400 N N . ASP A 1 180 ? -7.822 7.295 23.021 1.00 96.56 180 ASP A N 1
ATOM 1401 C CA . ASP A 1 180 ? -7.804 8.760 22.890 1.00 96.56 180 ASP A CA 1
ATOM 1402 C C . ASP A 1 180 ? -6.605 9.260 22.078 1.00 96.56 180 ASP A C 1
ATOM 1404 O O . ASP A 1 180 ? -6.738 10.225 21.327 1.00 96.56 180 ASP A O 1
ATOM 1408 N N . ASP A 1 181 ? -5.483 8.538 22.132 1.00 97.19 181 ASP A N 1
ATOM 1409 C CA . ASP A 1 181 ? -4.305 8.805 21.305 1.00 97.19 181 ASP A CA 1
ATOM 1410 C C . ASP A 1 181 ? -4.497 8.275 19.873 1.00 97.19 181 ASP A C 1
ATOM 1412 O O . ASP A 1 181 ? -4.113 8.921 18.897 1.00 97.19 181 ASP A O 1
ATOM 1416 N N . ALA A 1 182 ? -5.114 7.096 19.729 1.00 97.31 182 ALA A N 1
ATOM 1417 C CA . ALA A 1 182 ? -5.298 6.429 18.441 1.00 97.31 182 ALA A CA 1
ATOM 1418 C C . ALA A 1 182 ? -6.288 7.159 17.522 1.00 97.31 182 ALA A C 1
ATOM 1420 O O . ALA A 1 182 ? -6.031 7.324 16.327 1.00 97.31 182 ALA A O 1
ATOM 1421 N N . ALA A 1 183 ? -7.417 7.616 18.072 1.00 97.62 183 ALA A N 1
ATOM 1422 C CA . ALA A 1 183 ? -8.500 8.233 17.311 1.00 97.62 183 ALA A CA 1
ATOM 1423 C C . ALA A 1 183 ? -8.059 9.425 16.430 1.00 97.62 183 ALA A C 1
ATOM 1425 O O . ALA A 1 183 ? -8.326 9.387 15.225 1.00 97.62 183 ALA A O 1
ATOM 1426 N N . PRO A 1 184 ? -7.366 10.463 16.948 1.00 98.06 184 PRO A N 1
ATOM 1427 C CA . PRO A 1 184 ? -6.948 11.598 16.125 1.00 98.06 184 PRO A CA 1
ATOM 1428 C C . PRO A 1 184 ? -5.911 11.215 15.062 1.00 98.06 184 PRO A C 1
ATOM 1430 O O . PRO A 1 184 ? -5.864 11.843 14.005 1.00 98.06 184 PRO A O 1
ATOM 1433 N N . LEU A 1 185 ? -5.081 10.197 15.311 1.00 97.88 185 LEU A N 1
ATOM 1434 C CA . LEU A 1 185 ? -4.087 9.724 14.347 1.00 97.88 185 LEU A CA 1
ATOM 1435 C C . LEU A 1 185 ? -4.749 8.989 13.179 1.00 97.88 185 LEU A C 1
ATOM 1437 O O . LEU A 1 185 ? -4.464 9.302 12.024 1.00 97.88 185 LEU A O 1
ATOM 1441 N N . LEU A 1 186 ? -5.680 8.076 13.468 1.00 97.94 186 LEU A N 1
ATOM 1442 C CA . LEU A 1 186 ? -6.437 7.357 12.442 1.00 97.94 186 LEU A CA 1
ATOM 1443 C C . LEU A 1 186 ? -7.310 8.310 11.615 1.00 97.94 186 LEU A C 1
ATOM 1445 O O . LEU A 1 186 ? -7.318 8.200 10.391 1.0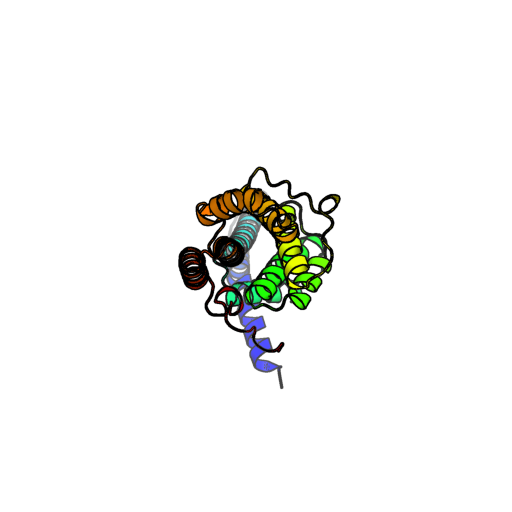0 97.94 186 LEU A O 1
ATOM 1449 N N . ALA A 1 187 ? -7.952 9.297 12.252 1.00 97.81 187 ALA A N 1
ATOM 1450 C CA . ALA A 1 187 ? -8.740 10.321 11.559 1.00 97.81 187 ALA A CA 1
ATOM 1451 C C . ALA A 1 187 ? -7.901 11.119 10.543 1.00 97.81 187 ALA A C 1
ATOM 1453 O O . ALA A 1 187 ? -8.304 11.316 9.398 1.00 97.81 187 ALA A O 1
ATOM 1454 N N . ARG A 1 188 ? -6.672 11.510 10.913 1.00 97.81 188 ARG A N 1
ATOM 1455 C CA . ARG A 1 188 ? -5.759 12.191 9.978 1.00 97.81 188 ARG A CA 1
ATOM 1456 C C . ARG A 1 188 ? -5.428 11.340 8.756 1.00 97.81 188 ARG A C 1
ATOM 1458 O O . ARG A 1 188 ? -5.267 11.888 7.672 1.00 97.81 188 ARG A O 1
ATOM 1465 N N . VAL A 1 189 ? -5.305 10.023 8.918 1.00 97.75 189 VAL A N 1
ATOM 1466 C CA . VAL A 1 189 ? -5.040 9.118 7.791 1.00 97.75 189 VAL A CA 1
ATOM 1467 C C . VAL A 1 189 ? -6.273 8.991 6.904 1.00 97.75 189 VAL A C 1
ATOM 1469 O O . VAL A 1 189 ? -6.135 9.058 5.686 1.00 97.75 189 VAL A O 1
ATOM 1472 N N . THR A 1 190 ? -7.470 8.848 7.480 1.00 97.81 190 THR A N 1
ATOM 1473 C CA . THR A 1 190 ? -8.712 8.726 6.699 1.00 97.81 190 THR A CA 1
ATOM 1474 C C . THR A 1 190 ? -9.024 9.980 5.886 1.00 97.81 190 THR A C 1
ATOM 1476 O O . THR A 1 190 ? -9.554 9.866 4.776 1.00 97.81 190 THR A O 1
ATOM 1479 N N . ASP A 1 191 ? -8.639 11.154 6.389 1.00 97.06 191 ASP A N 1
ATOM 1480 C CA . ASP A 1 191 ? -8.861 12.444 5.727 1.00 97.06 191 ASP A CA 1
ATOM 1481 C C . ASP A 1 191 ? -7.764 12.798 4.701 1.00 97.06 191 ASP A C 1
ATOM 1483 O O . ASP A 1 191 ? -7.986 13.621 3.810 1.00 97.06 191 ASP A O 1
ATOM 1487 N N . ASP A 1 192 ? -6.582 12.171 4.767 1.00 96.31 192 ASP A N 1
ATOM 1488 C CA . ASP A 1 192 ? -5.475 12.451 3.845 1.00 96.31 192 ASP A CA 1
ATOM 1489 C C . ASP A 1 192 ? -5.551 11.589 2.576 1.00 96.31 192 ASP A C 1
ATOM 1491 O O . ASP A 1 192 ? -5.107 10.440 2.529 1.00 96.31 192 ASP A O 1
ATOM 1495 N N . VAL A 1 193 ? -6.049 12.179 1.487 1.00 93.62 193 VAL A N 1
ATOM 1496 C CA . VAL A 1 193 ? -6.145 11.523 0.169 1.00 93.62 193 VAL A CA 1
ATOM 1497 C C . VAL A 1 193 ? -4.804 11.008 -0.367 1.00 93.62 193 VAL A C 1
ATOM 1499 O O . VAL A 1 193 ? -4.787 10.075 -1.170 1.00 93.62 193 VAL A O 1
ATOM 1502 N N . ARG A 1 194 ? -3.670 11.566 0.080 1.00 92.75 194 ARG A N 1
ATOM 1503 C CA . ARG A 1 194 ? -2.329 11.140 -0.358 1.00 92.75 194 ARG A CA 1
ATOM 1504 C C . ARG A 1 194 ? -1.938 9.777 0.206 1.00 92.75 194 ARG A C 1
ATOM 1506 O O . ARG A 1 194 ? -1.044 9.143 -0.349 1.00 92.75 194 ARG A O 1
ATOM 1513 N N . ALA A 1 195 ? -2.611 9.312 1.261 1.00 92.00 195 ALA A N 1
ATOM 1514 C CA . ALA A 1 195 ? -2.412 7.971 1.798 1.00 92.00 195 ALA A CA 1
ATOM 1515 C C . ALA A 1 195 ? -2.837 6.866 0.813 1.00 92.00 195 ALA A C 1
ATOM 1517 O O . ALA A 1 195 ? -2.359 5.739 0.921 1.00 92.00 195 ALA A O 1
ATOM 1518 N N . GLY A 1 196 ? -3.679 7.184 -0.176 1.00 94.06 196 GLY A N 1
ATOM 1519 C CA . GLY A 1 196 ? -4.247 6.195 -1.092 1.00 94.06 196 GLY A CA 1
ATOM 1520 C C . GLY A 1 196 ? -5.417 5.428 -0.473 1.00 94.06 196 GLY A C 1
ATOM 1521 O O . GLY A 1 196 ? -5.615 5.428 0.743 1.00 94.06 196 GLY A O 1
ATOM 1522 N N . SER A 1 197 ? -6.228 4.792 -1.314 1.00 94.94 197 SER A N 1
ATOM 1523 C CA . SER A 1 197 ? -7.455 4.104 -0.889 1.00 94.94 197 SER A CA 1
ATOM 1524 C C . SER A 1 197 ? -7.164 2.928 0.040 1.00 94.94 197 SER A C 1
ATOM 1526 O O . SER A 1 197 ? -7.812 2.815 1.075 1.00 94.94 197 SER A O 1
ATOM 1528 N N . ALA A 1 198 ? -6.135 2.127 -0.251 1.00 94.19 198 ALA A N 1
ATOM 1529 C CA . ALA A 1 198 ? -5.764 0.962 0.555 1.00 94.19 198 ALA A CA 1
ATOM 1530 C C . ALA A 1 198 ? -5.456 1.309 2.023 1.00 94.19 198 ALA A C 1
ATOM 1532 O O . ALA A 1 198 ? -6.011 0.718 2.948 1.00 94.19 198 ALA A O 1
ATOM 1533 N N . LEU A 1 199 ? -4.587 2.300 2.256 1.00 96.31 199 LEU A N 1
ATOM 1534 C CA . LEU A 1 199 ? -4.206 2.695 3.616 1.00 96.31 199 LEU A CA 1
ATOM 1535 C C . LEU A 1 199 ? -5.351 3.396 4.349 1.00 96.31 199 LEU A C 1
ATOM 1537 O O . LEU A 1 199 ? -5.507 3.213 5.556 1.00 96.31 199 LEU A O 1
ATOM 1541 N N . ARG A 1 200 ? -6.173 4.165 3.627 1.00 97.69 200 ARG A N 1
ATOM 1542 C CA . ARG A 1 200 ? -7.384 4.780 4.184 1.00 97.69 200 ARG A CA 1
ATOM 1543 C C . ARG A 1 200 ? -8.420 3.729 4.575 1.00 97.69 200 ARG A C 1
ATOM 1545 O O . ARG A 1 200 ? -9.024 3.866 5.633 1.00 97.69 200 ARG A O 1
ATOM 1552 N N . ALA A 1 201 ? -8.586 2.667 3.787 1.00 96.88 201 ALA A N 1
ATOM 1553 C CA . ALA A 1 201 ? -9.459 1.546 4.12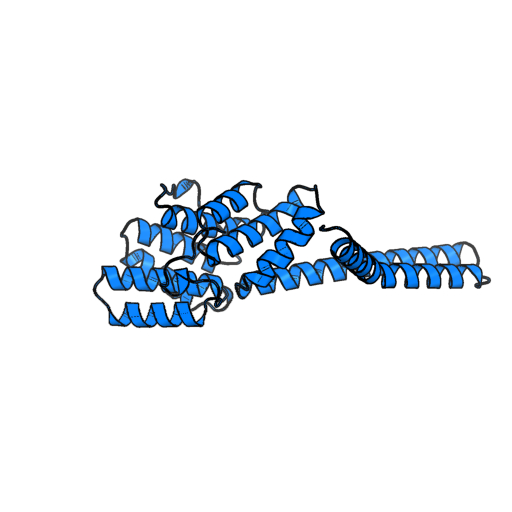4 1.00 96.88 201 ALA A CA 1
ATOM 1554 C C . ALA A 1 201 ? -8.992 0.838 5.407 1.00 96.88 201 ALA A C 1
ATOM 1556 O O . ALA A 1 201 ? -9.798 0.624 6.311 1.00 96.88 201 ALA A O 1
ATOM 1557 N N . ILE A 1 202 ? -7.684 0.579 5.545 1.00 97.00 202 ILE A N 1
ATOM 1558 C CA . ILE A 1 202 ? -7.096 0.056 6.791 1.00 97.00 202 ILE A CA 1
ATOM 1559 C C . ILE A 1 202 ? -7.379 1.015 7.958 1.00 97.00 202 ILE A C 1
ATOM 1561 O O . ILE A 1 202 ? -7.876 0.590 8.998 1.00 97.00 202 ILE A O 1
ATOM 1565 N N . ALA A 1 203 ? -7.121 2.316 7.799 1.00 98.06 203 ALA A N 1
ATOM 1566 C CA . ALA A 1 203 ? -7.372 3.298 8.855 1.00 98.06 203 ALA A CA 1
ATOM 1567 C C . ALA A 1 203 ? -8.852 3.336 9.277 1.00 98.06 203 ALA A C 1
ATOM 1569 O O . ALA A 1 203 ? -9.147 3.363 10.472 1.00 98.06 203 ALA A O 1
ATOM 1570 N N . HIS A 1 204 ? -9.781 3.266 8.319 1.00 98.12 204 HIS A N 1
ATOM 1571 C CA . HIS A 1 204 ? -11.213 3.173 8.592 1.00 98.12 204 HIS A CA 1
ATOM 1572 C C . HIS A 1 204 ? -11.594 1.883 9.325 1.00 98.12 204 HIS A C 1
ATOM 1574 O O . HIS A 1 204 ? -12.387 1.948 10.261 1.00 98.12 204 HIS A O 1
ATOM 1580 N N . LEU A 1 205 ? -11.014 0.732 8.975 1.00 97.31 205 LEU A N 1
ATOM 1581 C CA . LEU A 1 205 ? -11.255 -0.517 9.700 1.00 97.31 205 LEU A CA 1
ATOM 1582 C C . LEU A 1 205 ? -10.891 -0.383 11.187 1.00 97.31 205 LEU A C 1
ATOM 1584 O O . LEU A 1 205 ? -11.685 -0.742 12.058 1.00 97.31 205 LEU A O 1
ATOM 1588 N N . TYR A 1 206 ? -9.716 0.165 11.497 1.00 97.56 206 TYR A N 1
ATOM 1589 C CA . TYR A 1 206 ? -9.306 0.350 12.891 1.00 97.56 206 TYR A CA 1
ATOM 1590 C C . TYR A 1 206 ? -10.086 1.464 13.594 1.00 97.56 206 TYR A C 1
ATOM 1592 O O . TYR A 1 206 ? -10.396 1.325 14.776 1.00 97.56 206 TYR A O 1
ATOM 1600 N N . ALA A 1 207 ? -10.487 2.522 12.883 1.00 97.81 207 ALA A N 1
ATOM 1601 C CA . ALA A 1 207 ? -11.399 3.529 13.423 1.00 97.81 207 ALA A CA 1
ATOM 1602 C C . ALA A 1 207 ? -12.771 2.922 13.772 1.00 97.81 207 ALA A C 1
ATOM 1604 O O . ALA A 1 207 ? -13.347 3.265 14.804 1.00 97.81 207 ALA A O 1
ATOM 1605 N N . ALA A 1 208 ? -13.269 1.972 12.971 1.00 97.44 208 ALA A N 1
ATOM 1606 C CA . ALA A 1 208 ? -14.492 1.235 13.278 1.00 97.44 208 ALA A CA 1
ATOM 1607 C C . ALA A 1 208 ? -14.339 0.372 14.538 1.00 97.44 208 ALA A C 1
ATOM 1609 O O . ALA A 1 208 ? -15.171 0.464 15.435 1.00 97.44 208 ALA A O 1
ATOM 1610 N N . ARG A 1 209 ? -13.247 -0.400 14.646 1.00 95.94 209 ARG A N 1
ATOM 1611 C CA . ARG A 1 209 ? -12.948 -1.221 15.837 1.00 95.94 209 ARG A CA 1
ATOM 1612 C C . ARG A 1 209 ? -12.808 -0.371 17.103 1.00 95.94 209 ARG A C 1
ATOM 1614 O O . ARG A 1 209 ? -13.236 -0.774 18.179 1.00 95.94 209 ARG A O 1
ATOM 1621 N N . LEU A 1 210 ? -12.214 0.814 16.980 1.00 96.56 210 LEU A N 1
ATOM 1622 C CA . LEU A 1 210 ? -12.099 1.777 18.071 1.00 96.56 210 LEU A CA 1
ATOM 1623 C C . LEU A 1 210 ? -13.466 2.350 18.483 1.00 96.56 210 LEU A C 1
ATOM 1625 O O . LEU A 1 210 ? -13.731 2.499 19.674 1.00 96.56 210 LEU A O 1
ATOM 1629 N N . ALA A 1 211 ? -14.344 2.645 17.522 1.00 96.12 211 ALA A N 1
ATOM 1630 C CA . ALA A 1 211 ? -15.710 3.081 17.801 1.00 96.12 211 ALA A CA 1
ATOM 1631 C C . ALA A 1 211 ? -16.548 1.972 18.465 1.00 96.12 211 ALA A C 1
ATOM 1633 O O . ALA A 1 211 ? -17.256 2.254 19.431 1.00 96.12 211 ALA A O 1
ATOM 1634 N N . ASP A 1 212 ? -16.401 0.715 18.028 1.00 95.88 212 ASP A N 1
ATOM 1635 C CA . ASP A 1 212 ? -17.027 -0.447 18.675 1.00 95.88 212 ASP A CA 1
ATOM 1636 C C . ASP A 1 212 ? -16.595 -0.578 20.138 1.00 95.88 212 ASP A C 1
ATOM 1638 O O . ASP A 1 212 ? -17.439 -0.722 21.019 1.00 95.88 212 ASP A O 1
ATOM 1642 N N . ALA A 1 213 ? -15.289 -0.470 20.410 1.00 94.56 213 ALA A N 1
ATOM 1643 C CA . ALA A 1 213 ? -14.744 -0.543 21.767 1.00 94.56 213 ALA A CA 1
ATOM 1644 C C . ALA A 1 213 ? -15.284 0.569 22.688 1.00 94.56 213 ALA A C 1
ATOM 1646 O O . ALA A 1 213 ? -15.367 0.387 23.900 1.00 94.56 213 ALA A O 1
ATOM 1647 N N . ARG A 1 214 ? -15.687 1.709 22.114 1.00 94.75 214 ARG A N 1
ATOM 1648 C CA . ARG A 1 214 ? -16.326 2.831 22.821 1.00 94.75 214 ARG A CA 1
ATOM 1649 C C . ARG A 1 214 ? -17.856 2.743 22.877 1.00 94.75 214 ARG A C 1
ATOM 1651 O O . ARG A 1 214 ? -18.482 3.608 23.482 1.00 94.75 214 ARG A O 1
ATOM 1658 N N . GLY A 1 215 ? -18.465 1.739 22.245 1.00 95.38 215 GLY A N 1
ATOM 1659 C CA . GLY A 1 215 ? -19.919 1.588 22.159 1.00 95.38 215 GLY A CA 1
ATOM 1660 C C . GLY A 1 215 ? -20.612 2.524 21.157 1.00 95.38 215 GLY A C 1
ATOM 1661 O O . GLY A 1 215 ? -21.841 2.583 21.141 1.00 95.38 215 GLY A O 1
ATOM 1662 N N . ASP A 1 216 ? -19.872 3.234 20.298 1.00 96.81 216 ASP A N 1
ATOM 1663 C CA . ASP A 1 216 ? -20.444 4.084 19.244 1.00 96.81 216 ASP A CA 1
ATOM 1664 C C . ASP A 1 216 ? -20.681 3.273 17.959 1.00 96.81 216 ASP A C 1
ATOM 1666 O O . ASP A 1 216 ? -19.934 3.337 16.977 1.00 96.81 216 ASP A O 1
ATOM 1670 N N . LEU A 1 217 ? -21.762 2.490 17.972 1.00 96.12 217 LEU A N 1
ATOM 1671 C CA . LEU A 1 217 ? -22.142 1.610 16.860 1.00 96.12 217 LEU A CA 1
ATOM 1672 C C . LEU A 1 217 ? -22.417 2.379 15.558 1.00 96.12 217 LEU A C 1
ATOM 1674 O O . LEU A 1 217 ? -22.177 1.863 14.464 1.00 96.12 217 LEU A O 1
ATOM 1678 N N . ALA A 1 218 ? -22.906 3.619 15.659 1.00 97.06 218 ALA A N 1
ATOM 1679 C CA . ALA A 1 218 ? -23.192 4.457 14.502 1.00 97.06 218 ALA A CA 1
ATOM 1680 C C . ALA A 1 218 ? -21.899 4.928 13.821 1.00 97.06 218 ALA A C 1
ATOM 1682 O O . ALA A 1 218 ? -21.797 4.866 12.593 1.00 97.06 218 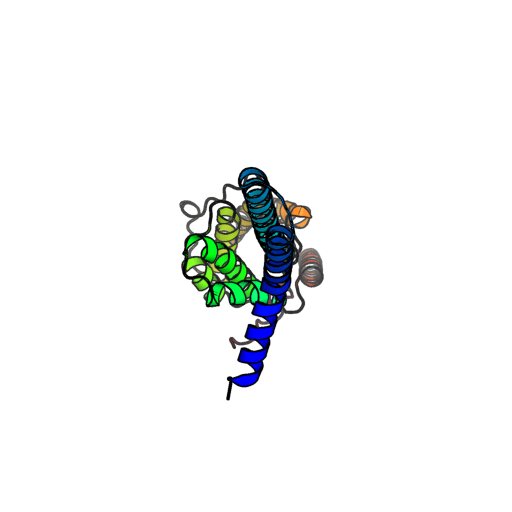ALA A O 1
ATOM 1683 N N . ALA A 1 219 ? -20.900 5.374 14.591 1.00 96.25 219 ALA A N 1
ATOM 1684 C CA . ALA A 1 219 ? -19.585 5.696 14.042 1.00 96.25 219 ALA A CA 1
ATOM 1685 C C . ALA A 1 219 ? -18.888 4.462 13.467 1.00 96.25 219 ALA A C 1
ATOM 1687 O O . ALA A 1 219 ? -18.349 4.535 12.359 1.00 96.25 219 ALA A O 1
ATOM 1688 N N . ALA A 1 220 ? -18.972 3.319 14.153 1.00 96.25 220 ALA A N 1
ATOM 1689 C CA . ALA A 1 220 ? -18.420 2.068 13.651 1.00 96.25 220 ALA A CA 1
ATOM 1690 C C . ALA A 1 220 ? -19.032 1.679 12.296 1.00 96.25 220 ALA A C 1
ATOM 1692 O O . ALA A 1 220 ? -18.304 1.376 11.350 1.00 96.25 220 ALA A O 1
ATOM 1693 N N . GLY A 1 221 ? -20.361 1.763 12.160 1.00 96.69 221 GLY A N 1
ATOM 1694 C CA . GLY A 1 221 ? -21.067 1.508 10.901 1.00 96.69 221 GLY A CA 1
ATOM 1695 C C . GLY A 1 221 ? -20.599 2.405 9.751 1.00 96.69 221 GLY A C 1
ATOM 1696 O O . GLY A 1 221 ? -20.303 1.899 8.668 1.00 96.69 221 GLY A O 1
ATOM 1697 N N . ARG A 1 222 ? -20.455 3.719 9.991 1.00 97.75 222 ARG A N 1
ATOM 1698 C CA . ARG A 1 222 ? -19.946 4.664 8.977 1.00 97.75 222 ARG A CA 1
ATOM 1699 C C . ARG A 1 222 ? -18.536 4.302 8.521 1.00 97.75 222 ARG A C 1
ATOM 1701 O O . ARG A 1 222 ? -18.275 4.254 7.325 1.00 97.75 222 ARG A O 1
ATOM 1708 N N . HIS A 1 223 ? -17.640 4.012 9.461 1.00 97.81 223 HIS A N 1
ATOM 1709 C CA . HIS A 1 223 ? -16.264 3.662 9.127 1.00 97.81 223 HIS A CA 1
ATOM 1710 C C . HIS A 1 223 ? -16.151 2.332 8.372 1.00 97.81 223 HIS A C 1
ATOM 1712 O O . HIS A 1 223 ? -15.392 2.267 7.410 1.00 97.81 223 HIS A O 1
ATOM 1718 N N . ARG A 1 224 ? -16.939 1.302 8.715 1.00 97.00 224 ARG A N 1
ATOM 1719 C CA . ARG A 1 224 ? -16.979 0.051 7.929 1.00 97.00 224 ARG A CA 1
ATOM 1720 C C . ARG A 1 224 ? -17.482 0.278 6.502 1.00 97.00 224 ARG A C 1
ATOM 1722 O O . ARG A 1 224 ? -16.925 -0.295 5.568 1.00 97.00 224 ARG A O 1
ATOM 1729 N N . ALA A 1 225 ? -18.495 1.128 6.325 1.00 97.06 225 ALA A N 1
ATOM 1730 C CA . ALA A 1 225 ? -18.993 1.485 4.999 1.00 97.06 225 ALA A CA 1
ATOM 1731 C C . ALA A 1 225 ? -17.905 2.181 4.163 1.00 97.06 225 ALA A C 1
ATOM 1733 O O . ALA A 1 225 ? -17.641 1.760 3.041 1.00 97.06 225 ALA A O 1
ATOM 1734 N N . SER A 1 226 ? -17.201 3.165 4.735 1.00 97.50 226 SER A N 1
ATOM 1735 C CA . SER A 1 226 ? -16.083 3.836 4.056 1.00 97.50 226 SER A CA 1
ATOM 1736 C C . SER A 1 226 ? -14.903 2.901 3.774 1.00 97.50 226 SER A C 1
ATOM 1738 O O . SER A 1 226 ? -14.296 2.996 2.712 1.00 97.50 226 SER A O 1
ATOM 1740 N N . ALA A 1 227 ? -14.579 1.978 4.688 1.00 96.62 227 ALA A N 1
ATOM 1741 C CA . ALA A 1 227 ? -13.563 0.955 4.437 1.00 96.62 227 ALA A CA 1
ATOM 1742 C C . ALA A 1 227 ? -13.955 0.070 3.246 1.00 96.62 227 ALA A C 1
ATOM 1744 O O . ALA A 1 227 ? -13.124 -0.181 2.381 1.00 96.62 227 ALA A O 1
ATOM 1745 N N . THR A 1 228 ? -15.228 -0.327 3.167 1.00 95.75 228 THR A N 1
ATOM 1746 C CA . THR A 1 228 ? -15.765 -1.150 2.074 1.00 95.75 228 THR A CA 1
ATOM 1747 C C . THR A 1 228 ? -15.750 -0.422 0.733 1.00 95.75 228 THR A C 1
ATOM 1749 O O . THR A 1 228 ? -15.408 -1.026 -0.275 1.00 95.75 228 THR A O 1
ATOM 1752 N N . GLU A 1 229 ? -16.093 0.867 0.713 1.00 96.19 229 GLU A N 1
ATOM 1753 C CA . GLU A 1 229 ? -16.087 1.689 -0.505 1.00 96.19 229 GLU A CA 1
ATOM 1754 C C . GLU A 1 229 ? -14.673 1.894 -1.070 1.00 96.19 229 GLU A C 1
ATOM 1756 O O . GLU A 1 229 ? -14.486 1.961 -2.283 1.00 96.19 229 GLU A O 1
ATOM 1761 N N . LEU A 1 230 ? -13.670 2.000 -0.194 1.00 95.31 230 LEU A N 1
ATOM 1762 C CA . LEU A 1 230 ? -12.277 2.232 -0.584 1.00 95.31 230 LEU A CA 1
ATOM 1763 C C . LEU A 1 230 ? -11.495 0.947 -0.869 1.00 95.31 230 LEU A C 1
ATOM 1765 O O . LEU A 1 230 ? -10.464 1.005 -1.541 1.00 95.31 230 LEU A O 1
ATOM 1769 N N . ALA A 1 231 ? -11.922 -0.179 -0.306 1.00 93.81 231 ALA A N 1
ATOM 1770 C CA . ALA A 1 231 ? -11.243 -1.454 -0.448 1.00 93.81 231 ALA A CA 1
ATOM 1771 C C . ALA A 1 231 ? -11.415 -2.028 -1.860 1.00 93.81 231 ALA A C 1
ATOM 1773 O O . ALA A 1 231 ? -12.469 -1.912 -2.485 1.00 93.81 231 ALA A O 1
ATOM 1774 N N . ASP A 1 232 ? -10.369 -2.697 -2.340 1.00 92.50 232 ASP A N 1
ATOM 1775 C CA . ASP A 1 232 ? -10.473 -3.553 -3.517 1.00 92.50 232 ASP A CA 1
ATOM 1776 C C . ASP A 1 232 ? -11.530 -4.654 -3.267 1.00 92.50 232 ASP A C 1
ATOM 1778 O O . ASP A 1 232 ? -11.635 -5.137 -2.131 1.00 92.50 232 ASP A O 1
ATOM 1782 N N . PRO A 1 233 ? -12.329 -5.063 -4.273 1.00 90.19 233 PRO A N 1
ATOM 1783 C CA . PRO A 1 233 ? -13.324 -6.119 -4.110 1.00 90.19 233 PRO A CA 1
ATOM 1784 C C . PRO A 1 233 ? -12.775 -7.410 -3.494 1.00 90.19 233 PRO A C 1
ATOM 1786 O O . PRO A 1 233 ? -13.498 -8.039 -2.718 1.00 90.19 233 PRO A O 1
ATOM 1789 N N . ASP A 1 234 ? -11.514 -7.748 -3.781 1.00 90.81 234 ASP A N 1
ATOM 1790 C CA . ASP A 1 234 ? -10.836 -8.950 -3.288 1.00 90.81 234 ASP A CA 1
ATOM 1791 C C . ASP A 1 234 ? -10.287 -8.790 -1.851 1.00 90.81 234 ASP A C 1
ATOM 1793 O O . ASP A 1 234 ? -9.792 -9.749 -1.253 1.00 90.81 234 ASP A O 1
ATOM 1797 N N . ALA A 1 235 ? -10.392 -7.598 -1.250 1.00 91.81 235 ALA A N 1
ATOM 1798 C CA . ALA A 1 235 ? -9.938 -7.311 0.110 1.00 91.81 235 ALA A CA 1
ATOM 1799 C C . ALA A 1 235 ? -11.001 -7.627 1.182 1.00 91.81 235 ALA A C 1
ATOM 1801 O O . ALA A 1 235 ? -11.396 -6.761 1.968 1.00 91.81 235 ALA A O 1
ATOM 1802 N N . ALA A 1 236 ? -11.470 -8.877 1.222 1.00 89.81 236 ALA A N 1
ATOM 1803 C CA . ALA A 1 236 ? -12.605 -9.325 2.043 1.00 89.81 236 ALA A CA 1
ATOM 1804 C C . ALA A 1 236 ? -12.543 -8.875 3.521 1.00 89.81 236 ALA A C 1
ATOM 1806 O O . ALA A 1 236 ? -13.518 -8.350 4.064 1.00 89.81 236 ALA A O 1
ATOM 1807 N N . TRP A 1 237 ? -11.380 -8.987 4.171 1.00 92.31 237 TRP A N 1
ATOM 1808 C CA . TRP A 1 237 ? -11.243 -8.649 5.595 1.00 92.31 237 TRP A CA 1
ATOM 1809 C C . TRP A 1 237 ? -11.409 -7.147 5.893 1.00 92.31 237 TRP A C 1
ATOM 1811 O O . TRP A 1 237 ? -11.916 -6.788 6.957 1.00 92.31 237 TRP A O 1
ATOM 1821 N N . LEU A 1 238 ? -11.051 -6.259 4.953 1.00 91.75 238 LEU A N 1
ATOM 1822 C CA . LEU A 1 238 ? -11.288 -4.811 5.079 1.00 91.75 238 LEU A CA 1
ATOM 1823 C C . LEU A 1 238 ? -12.774 -4.461 4.968 1.00 91.75 238 LEU A C 1
ATOM 1825 O O . LEU A 1 238 ? -13.217 -3.438 5.489 1.00 91.75 238 LEU A O 1
ATOM 1829 N N . ARG A 1 239 ? -13.544 -5.336 4.321 1.00 88.88 239 ARG A N 1
ATOM 1830 C CA . ARG A 1 239 ? -14.994 -5.229 4.140 1.00 88.88 239 ARG A CA 1
ATOM 1831 C C . ARG A 1 239 ? -15.775 -5.878 5.289 1.00 88.88 239 ARG A C 1
ATOM 1833 O O . ARG A 1 239 ? -17.002 -5.847 5.296 1.00 88.88 239 ARG A O 1
ATOM 1840 N N . GLY A 1 240 ? -15.076 -6.445 6.278 1.00 79.31 240 GLY A N 1
ATOM 1841 C CA . GLY A 1 240 ? -15.682 -7.162 7.401 1.00 79.31 240 GLY A CA 1
ATOM 1842 C C . GLY A 1 240 ? -16.178 -8.566 7.046 1.00 79.31 240 GLY A C 1
ATOM 1843 O O . GLY A 1 240 ? -16.915 -9.164 7.827 1.00 79.31 240 GLY A O 1
ATOM 1844 N N . GLU A 1 241 ? -15.783 -9.093 5.888 1.00 76.94 241 GLU A N 1
ATOM 1845 C CA . GLU A 1 241 ? -16.064 -10.465 5.480 1.00 76.94 241 GLU A CA 1
ATOM 1846 C C . GLU A 1 241 ? -14.979 -11.405 6.047 1.00 76.94 241 GLU A C 1
ATOM 1848 O O . GLU A 1 241 ? -13.816 -11.003 6.179 1.00 76.94 241 GLU A O 1
ATOM 1853 N N . PRO A 1 242 ? -15.321 -12.653 6.419 1.00 59.16 242 PRO A N 1
ATOM 1854 C CA . PRO A 1 242 ? -14.318 -13.632 6.821 1.00 59.16 242 PRO A CA 1
ATOM 1855 C C . PRO A 1 242 ? -13.331 -13.858 5.670 1.00 59.16 242 PRO A C 1
ATOM 1857 O O . PRO A 1 242 ? -13.741 -14.031 4.522 1.00 59.16 242 PRO A O 1
ATOM 1860 N N . ALA A 1 243 ? -12.030 -13.841 5.975 1.00 54.97 243 ALA A N 1
ATOM 1861 C CA . ALA A 1 243 ? -10.993 -14.033 4.966 1.00 54.97 243 ALA A CA 1
ATOM 1862 C C . ALA A 1 243 ? -11.197 -15.374 4.230 1.00 54.97 243 ALA A C 1
ATOM 1864 O O . ALA A 1 243 ? -11.519 -16.378 4.880 1.00 54.97 243 ALA A O 1
ATOM 1865 N N . PRO A 1 244 ? -11.017 -15.417 2.897 1.00 51.12 244 PRO A N 1
ATOM 1866 C CA . PRO A 1 244 ? -11.093 -16.667 2.157 1.00 51.12 244 PRO A CA 1
ATOM 1867 C C . PRO A 1 244 ? -10.038 -17.658 2.680 1.00 51.12 244 PRO A C 1
ATOM 1869 O O . PRO A 1 244 ? -8.964 -17.237 3.124 1.00 51.12 244 PRO A O 1
ATOM 1872 N N . PRO A 1 245 ? -10.320 -18.975 2.657 1.00 46.38 245 PRO A N 1
ATOM 1873 C CA . PRO A 1 245 ? -9.331 -19.975 3.039 1.00 46.38 245 PRO A CA 1
ATOM 1874 C C . PRO A 1 245 ? -8.072 -19.833 2.165 1.00 46.38 245 PRO A C 1
ATOM 1876 O O . PRO A 1 245 ? -8.198 -19.493 0.984 1.00 46.38 245 PRO A O 1
ATOM 1879 N N . PRO A 1 246 ? -6.869 -20.074 2.721 1.00 50.47 246 PRO A N 1
ATOM 1880 C CA . PRO A 1 246 ? -5.626 -19.969 1.962 1.00 50.47 246 PRO A CA 1
ATOM 1881 C C . PRO A 1 246 ? -5.671 -20.907 0.749 1.00 50.47 246 PRO A C 1
ATOM 1883 O O . PRO A 1 246 ? -6.073 -22.066 0.886 1.00 50.47 246 PRO A O 1
ATOM 1886 N N . ALA A 1 247 ? -5.303 -20.373 -0.419 1.00 50.25 247 ALA A N 1
ATOM 1887 C CA . ALA A 1 247 ? -5.214 -21.114 -1.678 1.00 50.25 247 ALA A CA 1
ATOM 1888 C C . ALA A 1 247 ? -4.002 -22.057 -1.715 1.00 50.25 247 ALA A C 1
ATOM 1890 O O . ALA A 1 247 ? -2.960 -21.710 -1.111 1.00 50.25 247 ALA A O 1
#

pLDDT: mean 86.51, std 11.53, range [46.38, 98.12]

Sequence (247 aa):
MADFTDLIERFWDALSRWAVPVMMTLAYAFLALTSETNTTGKAWMAAGLVLVMVVWFTFRALTTSAALSRALSVGDIAKLFELAEQPLARRGRPPRRARFLVARGLAHLLRGEHAAALAALDEAPPPPDLQSLATTLRIVLLIELHRPVDPTDLAVRAPRAPWLAWLADGLLAWRADRFDDAAPLLARVTDDVRAGSALRAIAHLYAARLADARGDLAAAGRHRASATELADPDAAWLRGEPAPPPA

Foldseek 3Di:
DPPDVVVVVVVVVVCVLCVVLVVLVVVLVVCLVPDPDDPVVNVVSVVVSVVVVVVSVVVVVVVLVVQLVVCQQLVVLVSLCVSLVVVCVPDPDQQVNQSSLQSPLSSCVLLVVLVSSLVSLVVHPHPPVCNLVSLLSNLVSCVSVVHDDDCVVRQRDDPPCVLSNLSSQLSVCVSVVVLVSNQVSLVVNLPDSSNHLSSNLVSLCSNLVSCVVVVNNVSNVVSLVSSLVSRDPSSQVSNVHPRDDDD

Radius of gyration: 23.46 Å; chains: 1; bounding box: 58×43×72 Å

Secondary structure (DSSP, 8-state):
--SSHHHHHHHHHHHHHHHHHHHHHHHHHHHHHH----HHHHHHHHHHHHHHHHHHHHHHHHHHHHHHHHHHHHT-HHHHHHHHHHHHTT---HHHHHHHHHHHHHHHHHHT-HHHHHHHHHSSPPPTTTHHHHHHHHHHHHHHTT----TTTT----TT-HHHHHHHHHHHHHHTT-HHHHHHHHHHHHH-GGGHHHHHHHHHHHHHHHHHHTT-HHHHHHHHHHHHHHS-TT-GGGGTPPPPPP-